Protein AF-A0A438DSH2-F1 (afdb_monomer_lite)

pLDDT: mean 82.67, std 18.41, range [27.45, 98.38]

Structure (mmCIF, N/CA/C/O backbone):
data_AF-A0A438DSH2-F1
#
_entry.id   AF-A0A438DSH2-F1
#
loop_
_atom_site.group_PDB
_atom_site.id
_atom_site.type_symbol
_atom_site.label_atom_id
_atom_site.label_alt_id
_atom_site.label_comp_id
_atom_site.label_asym_id
_atom_site.label_entity_id
_atom_site.label_seq_id
_atom_site.pdbx_PDB_ins_code
_atom_site.Cartn_x
_atom_site.Cartn_y
_atom_site.Cartn_z
_atom_site.occupancy
_atom_site.B_iso_or_equiv
_atom_site.auth_seq_id
_atom_site.auth_comp_id
_atom_site.auth_asym_id
_atom_site.auth_atom_id
_atom_site.pdbx_PDB_model_num
ATOM 1 N N . MET A 1 1 ? -7.043 -0.418 -13.252 1.00 72.44 1 MET A N 1
ATOM 2 C CA . MET A 1 1 ? -5.914 0.485 -12.912 1.00 72.44 1 MET A CA 1
ATOM 3 C C . MET A 1 1 ? -4.640 -0.051 -13.554 1.00 72.44 1 MET A C 1
ATOM 5 O O . MET A 1 1 ? -4.536 -1.263 -13.687 1.00 72.44 1 MET A O 1
ATOM 9 N N . VAL A 1 2 ? -3.713 0.815 -13.987 1.00 89.00 2 VAL A N 1
ATOM 10 C CA . VAL A 1 2 ? -2.532 0.410 -14.782 1.00 89.00 2 VAL A CA 1
ATOM 11 C C . VAL A 1 2 ? -1.309 0.119 -13.902 1.00 89.00 2 VAL A C 1
ATOM 13 O O . VAL A 1 2 ? -0.776 -0.982 -13.976 1.00 89.00 2 VAL A O 1
ATOM 16 N N . ALA A 1 3 ? -0.893 1.044 -13.038 1.00 92.25 3 ALA A N 1
ATOM 17 C CA . ALA A 1 3 ? 0.269 0.878 -12.162 1.00 92.25 3 ALA A CA 1
ATOM 18 C C . ALA A 1 3 ? 0.095 1.672 -10.858 1.00 92.25 3 ALA A C 1
ATOM 20 O O . ALA A 1 3 ? -0.743 2.575 -10.803 1.00 92.25 3 ALA A O 1
ATOM 21 N N . ASP A 1 4 ? 0.866 1.320 -9.827 1.00 93.06 4 ASP A N 1
ATOM 22 C CA . ASP A 1 4 ? 0.953 2.097 -8.585 1.00 93.06 4 ASP A CA 1
ATOM 23 C C . ASP A 1 4 ? 1.956 3.263 -8.705 1.00 93.06 4 ASP A C 1
ATOM 25 O O . ASP A 1 4 ? 2.567 3.476 -9.754 1.00 93.06 4 ASP A O 1
ATOM 29 N N . GLY A 1 5 ? 2.142 4.027 -7.622 1.00 89.62 5 GLY A N 1
ATOM 30 C CA . GLY A 1 5 ? 3.046 5.184 -7.603 1.00 89.62 5 GLY A CA 1
ATOM 31 C C . GLY A 1 5 ? 4.484 4.857 -8.023 1.00 89.62 5 GLY A C 1
ATOM 32 O O . GLY A 1 5 ? 5.108 5.662 -8.708 1.00 89.62 5 GLY A O 1
ATOM 33 N N . SER A 1 6 ? 4.989 3.662 -7.697 1.00 92.12 6 SER A N 1
ATOM 34 C CA . SER A 1 6 ? 6.325 3.228 -8.123 1.00 92.12 6 SER A CA 1
ATOM 35 C C . SER A 1 6 ? 6.388 3.040 -9.641 1.00 92.12 6 SER A C 1
ATOM 37 O O . SER A 1 6 ? 7.290 3.574 -10.285 1.00 92.12 6 SER A O 1
ATOM 39 N N . GLY A 1 7 ? 5.396 2.365 -10.232 1.00 92.62 7 GLY A N 1
ATOM 40 C CA . GLY A 1 7 ? 5.321 2.205 -11.686 1.00 92.62 7 GLY A CA 1
ATOM 41 C C . GLY A 1 7 ? 5.125 3.532 -12.430 1.00 92.62 7 GLY A C 1
ATOM 42 O O . GLY A 1 7 ? 5.763 3.756 -13.458 1.00 92.62 7 GLY A O 1
ATOM 43 N N . CYS A 1 8 ? 4.303 4.440 -11.894 1.00 92.12 8 CYS A N 1
ATOM 44 C CA . CYS A 1 8 ? 4.103 5.774 -12.467 1.00 92.12 8 CYS A CA 1
ATOM 45 C C . CYS A 1 8 ? 5.386 6.617 -12.446 1.00 92.12 8 CYS A C 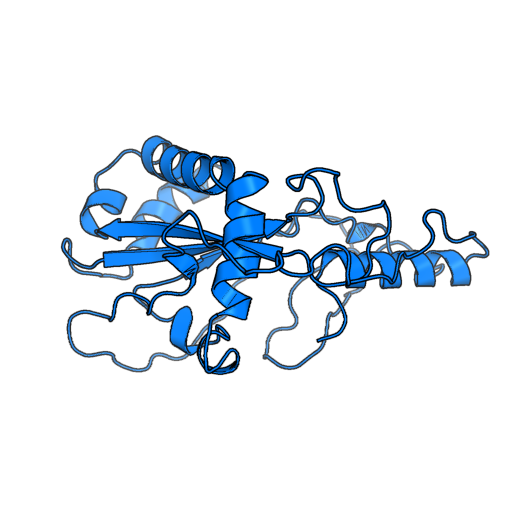1
ATOM 47 O O . CYS A 1 8 ? 5.728 7.235 -13.450 1.00 92.12 8 CYS A O 1
ATOM 49 N N . ILE A 1 9 ? 6.121 6.627 -11.332 1.00 91.25 9 ILE A N 1
ATOM 50 C CA . IL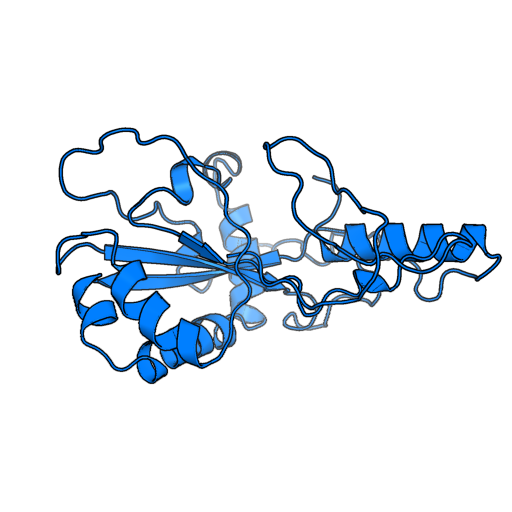E A 1 9 ? 7.374 7.390 -11.222 1.00 91.25 9 ILE A CA 1
ATOM 51 C C . ILE A 1 9 ? 8.464 6.776 -12.097 1.00 91.25 9 ILE A C 1
ATOM 53 O O . ILE A 1 9 ? 9.197 7.510 -12.754 1.00 91.25 9 ILE A O 1
ATOM 57 N N . HIS A 1 10 ? 8.533 5.444 -12.189 1.00 92.88 10 HIS A N 1
ATOM 58 C CA . HIS A 1 10 ? 9.447 4.783 -13.117 1.00 92.88 10 HIS A CA 1
ATOM 59 C C . HIS A 1 10 ? 9.200 5.226 -14.567 1.00 92.88 10 HIS A C 1
ATOM 61 O O . HIS A 1 10 ? 10.151 5.532 -15.289 1.00 92.88 10 HIS A O 1
ATOM 67 N N . PHE A 1 11 ? 7.931 5.328 -14.973 1.00 93.06 11 PHE A N 1
ATOM 68 C CA . PHE A 1 11 ? 7.554 5.851 -16.283 1.00 93.06 11 PHE A CA 1
ATOM 69 C C . PHE A 1 11 ? 7.991 7.312 -16.475 1.00 93.06 11 PHE A C 1
ATOM 71 O O . PHE A 1 11 ? 8.650 7.613 -17.467 1.00 93.06 11 PHE A O 1
ATOM 78 N N . ILE A 1 12 ? 7.680 8.202 -15.525 1.00 91.94 12 ILE A N 1
ATOM 79 C CA . ILE A 1 12 ? 8.028 9.632 -15.614 1.00 91.94 12 ILE A CA 1
ATOM 80 C C . ILE A 1 12 ? 9.547 9.824 -15.708 1.00 91.94 12 ILE A C 1
ATOM 82 O O . ILE A 1 12 ? 10.026 10.548 -16.581 1.00 91.94 12 ILE A O 1
ATOM 86 N N . ASN A 1 13 ? 10.315 9.138 -14.861 1.00 91.44 13 ASN A N 1
ATOM 87 C CA . ASN A 1 13 ? 11.771 9.245 -14.860 1.00 91.44 13 ASN A CA 1
ATOM 88 C C . ASN A 1 13 ? 12.366 8.705 -16.165 1.00 91.44 13 ASN A C 1
ATOM 90 O O . ASN A 1 13 ? 13.227 9.359 -16.753 1.00 91.44 13 ASN A O 1
ATOM 94 N N . SER A 1 14 ? 11.861 7.571 -16.663 1.00 92.75 14 SER A N 1
ATOM 95 C CA . SER A 1 14 ? 12.278 7.005 -17.953 1.00 92.75 14 SER A CA 1
ATOM 96 C C . SER A 1 14 ? 11.983 7.957 -19.108 1.00 92.75 14 SER A C 1
ATOM 98 O O . SER A 1 14 ? 12.850 8.194 -19.944 1.00 92.75 14 SER A O 1
ATOM 100 N N . TRP A 1 15 ? 10.791 8.557 -19.127 1.00 92.94 15 TRP A N 1
ATOM 101 C CA . TRP A 1 15 ? 10.416 9.552 -20.128 1.00 92.94 15 TRP A CA 1
ATOM 102 C C . TRP A 1 15 ? 11.371 10.750 -20.103 1.00 92.94 15 TRP A C 1
ATOM 104 O O . TRP A 1 15 ? 11.908 11.120 -21.144 1.00 92.94 15 TRP A O 1
ATOM 114 N N . SER A 1 16 ? 11.670 11.279 -18.916 1.00 91.62 16 SER A N 1
ATOM 115 C CA . SER A 1 16 ? 12.629 12.376 -18.742 1.00 91.62 16 SER A CA 1
ATOM 116 C C . SER A 1 16 ? 14.067 12.010 -19.158 1.00 91.62 16 SER A C 1
ATOM 118 O O . SER A 1 16 ? 14.836 12.844 -19.631 1.00 91.62 16 SER A O 1
ATOM 120 N N . GLY A 1 17 ? 14.455 10.738 -19.020 1.00 91.69 17 GLY A N 1
ATOM 121 C CA . GLY A 1 17 ? 15.725 10.229 -19.536 1.00 91.69 17 GLY A CA 1
ATOM 122 C C . GLY A 1 17 ? 15.761 10.250 -21.063 1.00 91.69 17 GLY A C 1
ATOM 123 O O . GLY A 1 17 ? 16.692 10.802 -21.649 1.00 91.69 17 GLY A O 1
ATOM 124 N N . ILE A 1 18 ? 14.708 9.732 -21.704 1.00 93.31 18 ILE A N 1
ATOM 125 C CA . ILE A 1 18 ? 14.594 9.661 -23.167 1.00 93.31 18 ILE A CA 1
ATOM 126 C C . ILE A 1 18 ? 14.665 11.054 -23.798 1.00 93.31 18 ILE A C 1
ATOM 128 O O . ILE A 1 18 ? 15.360 11.221 -24.800 1.00 93.31 18 ILE A O 1
ATOM 132 N N . THR A 1 19 ? 14.022 12.072 -23.212 1.00 93.44 19 THR A N 1
ATOM 133 C CA . THR A 1 19 ? 14.095 13.446 -23.751 1.00 93.44 19 THR A CA 1
ATOM 134 C C . THR A 1 19 ? 15.504 14.039 -23.713 1.00 93.44 19 THR A C 1
ATOM 136 O O . THR A 1 19 ? 15.780 14.997 -24.427 1.00 93.44 19 THR A O 1
ATOM 139 N N . ARG A 1 20 ? 16.412 13.457 -22.921 1.00 91.50 20 ARG A N 1
ATOM 140 C CA . ARG A 1 20 ? 17.830 13.832 -22.831 1.00 91.50 20 ARG A CA 1
ATOM 141 C C . ARG A 1 20 ? 18.763 12.862 -23.564 1.00 91.50 20 ARG A C 1
ATOM 143 O O . ARG A 1 20 ? 19.976 12.965 -23.420 1.00 91.50 20 ARG A O 1
ATOM 150 N N . GLY A 1 21 ? 18.218 11.903 -24.315 1.00 92.62 21 GLY A N 1
ATOM 151 C CA . GLY A 1 21 ? 19.002 10.865 -24.988 1.00 92.62 21 GLY A CA 1
ATOM 152 C C . GLY A 1 21 ? 19.610 9.822 -24.042 1.00 92.62 21 GLY A C 1
ATOM 153 O O . GLY A 1 21 ? 20.508 9.087 -24.444 1.00 92.62 21 GLY A O 1
ATOM 154 N N . ILE A 1 22 ? 19.140 9.743 -22.792 1.00 91.69 22 ILE A N 1
ATOM 155 C CA . ILE A 1 22 ? 19.574 8.737 -21.818 1.00 91.69 22 ILE A CA 1
ATOM 156 C C . ILE A 1 22 ? 18.730 7.470 -22.028 1.00 91.69 22 ILE A C 1
ATOM 158 O O . ILE A 1 22 ? 17.497 7.554 -22.014 1.00 91.69 22 ILE A O 1
ATOM 162 N N . PRO A 1 23 ? 19.351 6.290 -22.213 1.00 91.44 23 PRO A N 1
ATOM 163 C CA . PRO A 1 23 ? 18.611 5.044 -22.361 1.00 91.44 23 PRO A CA 1
ATOM 164 C C . PRO A 1 23 ? 17.879 4.670 -21.068 1.00 91.44 23 PRO A C 1
ATOM 166 O O . PRO A 1 23 ? 18.286 5.029 -19.962 1.00 91.44 23 PRO A O 1
ATOM 169 N N . ILE A 1 24 ? 16.800 3.900 -21.204 1.00 90.75 24 ILE A N 1
ATOM 170 C CA . ILE A 1 24 ? 16.035 3.395 -20.061 1.00 90.75 24 ILE A CA 1
ATOM 171 C C . ILE A 1 24 ? 16.922 2.435 -19.254 1.00 90.75 24 ILE A C 1
ATOM 173 O O . ILE A 1 24 ? 17.281 1.364 -19.741 1.00 90.75 24 ILE A O 1
ATOM 177 N N . ALA A 1 25 ? 17.258 2.812 -18.016 1.00 85.19 25 ALA A N 1
ATOM 178 C CA . ALA A 1 25 ? 18.179 2.051 -17.168 1.00 85.19 25 ALA A CA 1
ATOM 179 C C . ALA A 1 25 ? 17.616 0.689 -16.723 1.00 85.19 25 ALA A C 1
ATOM 181 O O . ALA A 1 25 ? 18.358 -0.285 -16.625 1.00 85.19 25 ALA A O 1
ATOM 182 N N . ILE A 1 26 ? 16.308 0.613 -16.451 1.00 91.75 26 ILE A N 1
ATOM 183 C CA . ILE A 1 26 ? 15.622 -0.612 -16.027 1.00 91.75 26 ILE A CA 1
ATOM 184 C C . ILE A 1 26 ? 14.437 -0.837 -16.960 1.00 91.75 26 ILE A C 1
ATOM 186 O O . ILE A 1 26 ? 13.500 -0.045 -16.994 1.00 91.75 26 ILE A O 1
ATOM 190 N N . SER A 1 27 ? 14.462 -1.926 -17.724 1.00 94.25 27 SER A N 1
ATOM 191 C CA . SER A 1 27 ? 13.338 -2.252 -18.604 1.00 94.25 27 SER A CA 1
ATOM 192 C C . SER A 1 27 ? 12.087 -2.596 -17.784 1.00 94.25 27 SER A C 1
ATOM 194 O O . SER A 1 27 ? 12.191 -3.332 -16.800 1.00 94.25 27 SER A O 1
ATOM 196 N N . PRO A 1 28 ? 10.899 -2.084 -18.154 1.00 94.56 28 PRO A N 1
ATOM 197 C CA . PRO A 1 28 ? 9.667 -2.424 -17.460 1.00 94.56 28 PRO A CA 1
ATOM 198 C C . PRO A 1 28 ? 9.309 -3.902 -17.665 1.00 94.56 28 PRO A C 1
ATOM 200 O O . PRO A 1 28 ? 9.361 -4.428 -18.775 1.00 94.56 28 PRO A O 1
ATOM 203 N N . PHE A 1 29 ? 8.905 -4.560 -16.584 1.00 96.38 29 PHE A N 1
ATOM 204 C CA . PHE A 1 29 ? 8.442 -5.942 -16.582 1.00 96.38 29 PHE A CA 1
ATOM 205 C C . PHE A 1 29 ? 6.912 -5.968 -16.488 1.00 96.38 29 PHE A C 1
ATOM 207 O O . PHE A 1 29 ? 6.344 -5.516 -15.494 1.00 96.38 29 PHE A O 1
ATOM 214 N N . PHE A 1 30 ? 6.236 -6.476 -17.521 1.00 95.50 30 PHE A N 1
ATOM 215 C CA . PHE A 1 30 ? 4.780 -6.329 -17.681 1.00 95.50 30 PHE A CA 1
ATOM 216 C C . PHE A 1 30 ? 3.945 -7.539 -17.250 1.00 95.50 30 PHE A C 1
ATOM 218 O O . PHE A 1 30 ? 2.716 -7.450 -17.240 1.00 95.50 30 PHE A O 1
ATOM 225 N N . ASP A 1 31 ? 4.571 -8.659 -16.892 1.00 96.56 31 ASP A N 1
ATOM 226 C CA . ASP A 1 31 ? 3.830 -9.856 -16.507 1.00 96.56 31 ASP A CA 1
ATOM 227 C C . ASP A 1 31 ? 3.281 -9.733 -15.075 1.00 96.56 31 ASP A C 1
ATOM 229 O O . ASP A 1 31 ? 4.000 -9.789 -14.079 1.00 96.56 31 ASP A O 1
ATOM 233 N N . ARG A 1 32 ? 1.964 -9.549 -14.969 1.00 96.06 32 ARG A N 1
ATOM 234 C CA . ARG A 1 32 ? 1.255 -9.449 -13.684 1.00 96.06 32 ARG A CA 1
ATOM 235 C C . ARG A 1 32 ? 0.816 -10.803 -13.140 1.00 96.06 32 ARG A C 1
ATOM 237 O O . ARG A 1 32 ? 0.380 -10.870 -11.993 1.00 96.06 32 ARG A O 1
ATOM 244 N N . THR A 1 33 ? 0.944 -11.874 -13.922 1.00 96.19 33 THR A N 1
ATOM 245 C CA . THR A 1 33 ? 0.573 -13.228 -13.487 1.00 96.19 33 THR A CA 1
ATOM 246 C C . THR A 1 33 ? 1.476 -13.735 -12.362 1.00 96.19 33 THR A C 1
ATOM 248 O O . THR A 1 33 ? 1.071 -14.609 -11.603 1.00 96.19 33 THR A O 1
ATOM 251 N N . ILE A 1 34 ? 2.639 -13.105 -12.155 1.00 95.62 34 ILE A N 1
ATOM 252 C CA . ILE A 1 34 ? 3.522 -13.353 -11.006 1.00 95.62 34 ILE A CA 1
ATOM 253 C C . ILE A 1 34 ? 2.847 -13.084 -9.646 1.00 95.62 34 ILE A C 1
ATOM 255 O O . ILE A 1 34 ? 3.301 -13.598 -8.625 1.00 95.62 34 ILE A O 1
ATOM 259 N N . LEU A 1 35 ? 1.781 -12.270 -9.628 1.00 96.12 35 LEU A N 1
ATOM 260 C CA . LEU A 1 35 ? 0.941 -11.987 -8.459 1.00 96.12 35 LEU A CA 1
ATOM 261 C C . LEU A 1 35 ? -0.402 -12.730 -8.497 1.00 96.12 35 LEU A C 1
ATOM 263 O O . LEU A 1 35 ? -1.322 -12.350 -7.779 1.00 96.12 35 LEU A O 1
ATOM 267 N N . ARG A 1 36 ? -0.555 -13.751 -9.344 1.00 97.00 36 ARG A N 1
ATOM 268 C CA . ARG A 1 36 ? -1.770 -14.568 -9.368 1.00 97.00 36 ARG A CA 1
ATOM 269 C C . ARG A 1 36 ? -1.927 -15.318 -8.040 1.00 97.00 36 ARG A C 1
ATOM 271 O O . ARG A 1 36 ? -0.934 -15.738 -7.441 1.00 97.00 36 ARG A O 1
ATOM 278 N N . ALA A 1 37 ? -3.175 -15.484 -7.606 1.00 97.75 37 ALA A N 1
ATOM 279 C CA . ALA A 1 37 ? -3.518 -16.349 -6.485 1.00 97.75 37 ALA A CA 1
ATOM 280 C C . ALA A 1 37 ? -3.038 -17.788 -6.722 1.00 97.75 37 ALA A C 1
ATOM 282 O O . ALA A 1 37 ? -2.840 -18.223 -7.863 1.00 97.75 37 ALA A O 1
ATOM 283 N N . ARG A 1 38 ? -2.855 -18.527 -5.628 1.00 97.19 38 ARG A N 1
ATOM 284 C CA . ARG A 1 38 ? -2.599 -19.970 -5.675 1.00 97.19 38 ARG A CA 1
ATOM 285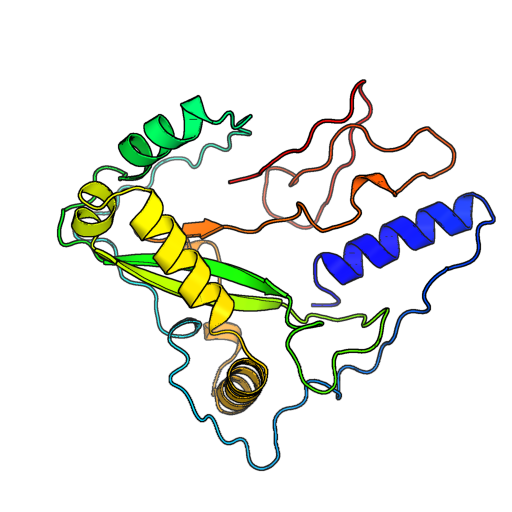 C C . ARG A 1 38 ? -3.837 -20.701 -6.203 1.00 97.19 38 ARG A C 1
ATOM 287 O O . ARG A 1 38 ? -4.943 -20.172 -6.164 1.00 97.19 38 ARG A O 1
ATOM 294 N N . ASP A 1 39 ? -3.637 -21.920 -6.695 1.00 96.50 39 ASP A N 1
ATOM 295 C CA . ASP A 1 39 ? -4.713 -22.784 -7.185 1.00 96.50 39 ASP A CA 1
ATOM 296 C C . ASP A 1 39 ? -4.658 -24.142 -6.452 1.00 96.50 39 ASP A C 1
ATOM 298 O O . ASP A 1 39 ? -3.712 -24.905 -6.676 1.00 96.50 39 ASP A O 1
ATOM 302 N N . PRO A 1 40 ? -5.595 -24.433 -5.525 1.00 96.94 40 PRO A N 1
ATOM 303 C CA . PRO A 1 40 ? -6.703 -23.569 -5.109 1.00 96.94 40 PRO A CA 1
ATOM 304 C C . PRO A 1 40 ? -6.237 -22.386 -4.230 1.00 96.94 40 PRO A C 1
ATOM 306 O O . PRO A 1 40 ? -5.223 -22.506 -3.529 1.00 96.94 40 PRO A O 1
ATOM 309 N N . PRO A 1 41 ? -6.985 -21.265 -4.196 1.00 97.69 41 PRO A N 1
ATOM 310 C CA . PRO A 1 41 ? -6.732 -20.184 -3.247 1.00 97.69 41 PRO A CA 1
ATOM 311 C C . PRO A 1 41 ? -6.888 -20.688 -1.808 1.00 97.69 41 PRO A C 1
ATOM 313 O O . PRO A 1 41 ? -7.901 -21.296 -1.462 1.00 97.69 41 PRO A O 1
ATOM 316 N N . ALA A 1 42 ? -5.892 -20.434 -0.959 1.00 96.81 42 ALA A N 1
ATOM 317 C CA . ALA A 1 42 ? -5.868 -20.899 0.425 1.00 96.81 42 ALA A CA 1
ATOM 318 C C . ALA A 1 42 ? -5.393 -19.784 1.377 1.00 96.81 42 ALA A C 1
ATOM 320 O O . ALA A 1 42 ? -4.229 -19.780 1.799 1.00 96.81 42 ALA A O 1
ATOM 321 N N . PRO A 1 43 ? -6.272 -18.828 1.739 1.00 97.44 43 PRO A N 1
ATOM 322 C CA . PRO A 1 43 ? -5.954 -17.800 2.725 1.00 97.44 43 PRO A CA 1
ATOM 323 C C . PRO A 1 43 ? -5.573 -18.443 4.060 1.00 97.44 43 PRO A C 1
ATOM 325 O O . PRO A 1 43 ? -6.303 -19.280 4.590 1.00 97.44 43 PRO A O 1
ATOM 328 N N . ARG A 1 44 ? -4.423 -18.052 4.611 1.00 97.19 44 ARG A N 1
ATOM 329 C CA . ARG A 1 44 ? -3.895 -18.568 5.886 1.00 97.19 44 ARG A CA 1
ATOM 330 C C . ARG A 1 44 ? -4.076 -17.600 7.048 1.00 97.19 44 ARG A C 1
ATOM 332 O O . ARG A 1 44 ? -3.915 -17.997 8.199 1.00 97.19 44 ARG A O 1
ATOM 339 N N . PHE A 1 45 ? -4.416 -16.347 6.757 1.00 97.38 45 PHE A N 1
ATOM 340 C CA . PHE A 1 45 ? -4.608 -15.305 7.756 1.00 97.38 45 PHE A CA 1
ATOM 341 C C . PHE A 1 45 ? -5.972 -14.640 7.622 1.00 97.38 45 PHE A C 1
ATOM 343 O O . PHE A 1 45 ? -6.581 -14.602 6.552 1.00 97.38 45 PHE A O 1
ATOM 350 N N . SER A 1 46 ? -6.422 -14.056 8.731 1.00 95.12 46 SER A N 1
ATOM 351 C CA . SER A 1 46 ? -7.497 -13.074 8.688 1.00 95.12 46 SER A CA 1
ATOM 352 C C . SER A 1 46 ? -6.957 -11.770 8.107 1.00 95.12 46 SER A C 1
ATOM 354 O O . SER A 1 46 ? -6.047 -11.155 8.673 1.00 95.12 46 SER A O 1
ATOM 356 N N . HIS A 1 47 ? -7.528 -11.346 6.984 1.00 96.12 47 HIS A N 1
ATOM 357 C CA . HIS A 1 47 ? -7.168 -10.098 6.323 1.00 96.12 47 HIS A CA 1
ATOM 358 C C . HIS A 1 47 ? -8.037 -8.951 6.829 1.00 96.12 47 HIS A C 1
ATOM 360 O O . HIS A 1 47 ? -8.962 -8.470 6.164 1.00 96.12 47 HIS A O 1
ATOM 366 N N . VAL A 1 48 ? -7.741 -8.527 8.060 1.00 94.50 48 VAL A N 1
ATOM 367 C CA . VAL A 1 48 ? -8.454 -7.453 8.763 1.00 94.50 48 VAL A CA 1
ATOM 368 C C . VAL A 1 48 ? -8.442 -6.139 7.986 1.00 94.50 48 VAL A C 1
ATOM 370 O O . VAL A 1 48 ? -9.340 -5.316 8.148 1.00 94.50 48 VAL A O 1
ATOM 373 N N . GLU A 1 49 ? -7.471 -5.934 7.102 1.00 94.31 49 GLU A N 1
ATOM 374 C CA . GLU A 1 49 ? -7.356 -4.787 6.215 1.00 94.31 49 GLU A CA 1
ATOM 375 C C . GLU A 1 49 ? -8.502 -4.682 5.196 1.00 94.31 49 GLU A C 1
ATOM 377 O O . GLU A 1 49 ? -8.796 -3.571 4.744 1.00 94.31 49 GLU A O 1
ATOM 382 N N . TYR A 1 50 ? -9.168 -5.790 4.860 1.00 93.81 50 TYR A N 1
ATOM 383 C CA . TYR A 1 50 ? -10.325 -5.816 3.955 1.00 93.81 50 TYR A CA 1
ATOM 384 C C . TYR A 1 50 ? -11.669 -5.839 4.690 1.00 93.81 50 TYR A C 1
ATOM 386 O O . TYR A 1 50 ? -12.714 -5.698 4.061 1.00 93.81 50 TYR A O 1
ATOM 394 N N . LEU A 1 51 ? -11.659 -5.951 6.022 1.00 92.12 51 LEU A N 1
ATOM 395 C CA . LEU A 1 51 ? -12.872 -5.835 6.827 1.00 92.12 51 LEU A CA 1
ATOM 396 C C . LEU A 1 51 ? -13.353 -4.375 6.909 1.00 92.12 51 LEU A C 1
ATOM 398 O O . LEU A 1 51 ? -12.515 -3.456 6.892 1.00 92.12 51 LEU A O 1
ATOM 402 N N . PRO A 1 52 ? -14.675 -4.150 7.065 1.00 91.25 52 PRO A N 1
ATOM 403 C CA . PRO A 1 52 ? -15.239 -2.818 7.233 1.00 91.25 52 PRO A CA 1
ATOM 404 C C . PRO A 1 52 ? -14.512 -2.004 8.318 1.00 91.25 52 PRO A C 1
ATOM 406 O O . PRO A 1 52 ? -14.146 -2.549 9.365 1.00 91.25 52 PRO A O 1
ATOM 409 N N . PRO A 1 53 ? -14.261 -0.704 8.085 1.00 91.50 53 PRO A N 1
ATOM 410 C CA . PRO A 1 53 ? -13.647 0.153 9.088 1.00 91.50 53 PRO A CA 1
ATOM 411 C C . PRO A 1 53 ? -14.579 0.362 10.293 1.00 91.50 53 PRO A C 1
ATOM 413 O O . PRO A 1 53 ? -15.800 0.374 10.120 1.00 91.50 53 PRO A O 1
ATOM 416 N N . PRO A 1 54 ? -14.026 0.623 11.490 1.00 92.44 54 PRO A N 1
ATOM 417 C CA . PRO A 1 54 ? -14.827 1.041 12.631 1.00 92.44 54 PRO A CA 1
ATOM 418 C C . PRO A 1 54 ? -15.653 2.305 12.321 1.00 92.44 54 PRO A C 1
ATOM 420 O O . PRO A 1 54 ? -15.101 3.268 11.764 1.00 92.44 54 PRO A O 1
ATOM 423 N N . PRO A 1 55 ? -16.957 2.326 12.660 1.00 91.94 55 PRO A N 1
ATOM 424 C CA . PRO A 1 55 ? -17.794 3.508 12.509 1.00 91.94 55 PRO A CA 1
ATOM 425 C C . PRO A 1 55 ? -17.490 4.543 13.601 1.00 91.94 55 PRO A C 1
ATOM 427 O O . PRO A 1 55 ? -16.962 4.224 14.667 1.00 91.94 55 PRO A O 1
ATOM 430 N N . LEU A 1 56 ? -17.850 5.799 13.338 1.00 90.31 56 LEU A N 1
ATOM 431 C CA . LEU A 1 56 ? -17.791 6.859 14.342 1.00 90.31 56 LEU A CA 1
ATOM 432 C C . LEU A 1 56 ? -18.898 6.651 15.384 1.00 90.31 56 LEU A C 1
ATOM 434 O O . LEU A 1 56 ? -20.060 6.471 15.024 1.00 90.31 56 LEU A O 1
ATOM 438 N N . HIS A 1 57 ? -18.541 6.706 16.662 1.00 89.06 57 HIS A N 1
ATOM 439 C CA . HIS A 1 57 ? -19.478 6.748 17.772 1.00 89.06 57 HIS A CA 1
ATOM 440 C C . HIS A 1 57 ? -20.119 8.141 17.830 1.00 89.06 57 HIS A C 1
ATOM 442 O O . HIS A 1 57 ? -19.430 9.162 17.862 1.00 89.06 57 HIS A O 1
ATOM 448 N N . GLY A 1 58 ? -21.450 8.182 17.858 1.00 82.50 58 GLY A N 1
ATOM 449 C CA . GLY A 1 58 ? -22.212 9.426 17.931 1.00 82.50 58 GLY A CA 1
ATOM 450 C C . GLY A 1 58 ? -22.445 10.121 16.579 1.00 82.50 58 GLY A C 1
ATOM 451 O O . GLY A 1 58 ? -22.118 9.591 15.514 1.00 82.50 58 GLY A O 1
ATOM 452 N N . PRO A 1 59 ? -23.085 11.302 16.598 1.00 74.50 59 PRO A N 1
ATOM 453 C CA . PRO A 1 59 ? -23.500 11.995 15.386 1.00 74.50 59 PRO A CA 1
ATOM 454 C C . PRO A 1 59 ? -22.302 12.521 14.583 1.00 74.50 59 PRO A C 1
ATOM 456 O O . PRO A 1 59 ? -21.438 13.231 15.096 1.00 74.50 59 PRO A O 1
ATOM 459 N N . SER A 1 60 ? -22.288 12.223 13.282 1.00 70.94 60 SER A N 1
ATOM 460 C CA . SER A 1 60 ? -21.322 12.781 12.334 1.00 70.94 60 SER A CA 1
ATOM 461 C C . SER A 1 60 ? -21.886 14.057 11.714 1.00 70.94 60 SER A C 1
ATOM 463 O O . SER A 1 60 ? -22.866 14.009 10.972 1.00 70.94 60 SER A O 1
ATOM 465 N N . THR A 1 61 ? -21.274 15.207 12.000 1.00 68.31 61 THR A N 1
ATOM 466 C CA . THR A 1 61 ? -21.566 16.449 11.272 1.00 68.31 61 THR A CA 1
ATOM 467 C C . THR A 1 61 ? -20.586 16.593 10.104 1.00 68.31 61 THR A C 1
ATOM 469 O O . THR A 1 61 ? -19.370 16.564 10.325 1.00 68.31 61 THR A O 1
ATOM 472 N N . PRO A 1 62 ? -21.062 16.732 8.852 1.00 67.25 62 PRO A N 1
ATOM 473 C CA . PRO A 1 62 ? -20.186 16.985 7.716 1.00 67.25 62 PRO A CA 1
ATOM 474 C C . PRO A 1 62 ? -19.466 18.320 7.915 1.00 67.25 62 PRO A C 1
ATOM 476 O O . PRO A 1 62 ? -20.095 19.376 7.948 1.00 67.25 62 PRO A O 1
ATOM 479 N N . LYS A 1 63 ? -18.140 18.280 8.057 1.00 68.88 63 LYS A N 1
ATOM 480 C CA . LYS A 1 63 ? -17.297 19.478 8.070 1.00 68.88 63 LYS A CA 1
ATOM 481 C C . LYS A 1 63 ? -16.593 19.613 6.719 1.00 68.88 63 LYS A C 1
ATOM 483 O O . LYS A 1 63 ? -16.188 18.588 6.161 1.00 68.88 63 LYS A O 1
ATOM 488 N N . PRO A 1 64 ? -16.415 20.840 6.198 1.00 75.12 64 PRO A N 1
ATOM 489 C CA . PRO A 1 64 ? -15.600 21.064 5.012 1.00 75.12 64 PRO A CA 1
ATOM 490 C C . PRO A 1 64 ? -14.211 20.452 5.207 1.00 75.12 64 PRO A C 1
ATOM 492 O O . PRO A 1 64 ? -13.579 20.638 6.249 1.00 75.12 64 PRO A O 1
ATOM 495 N N . THR A 1 65 ? -13.742 19.694 4.219 1.00 74.12 65 THR A N 1
ATOM 496 C CA . THR A 1 65 ? -12.376 19.170 4.231 1.00 74.12 65 THR A CA 1
ATOM 497 C C . THR A 1 65 ? -11.424 20.293 3.840 1.00 74.12 65 THR A C 1
ATOM 499 O O . THR A 1 65 ? -11.535 20.843 2.749 1.00 74.12 65 THR A O 1
ATOM 502 N N . SER A 1 66 ? -10.495 20.629 4.732 1.00 73.31 66 SER A N 1
ATOM 503 C CA . SER A 1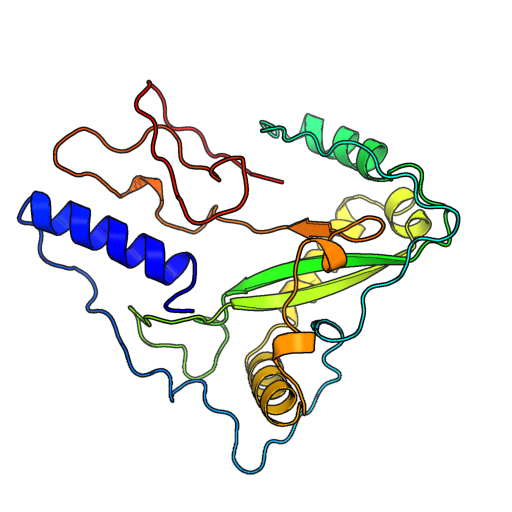 66 ? -9.372 21.516 4.425 1.00 73.31 66 SER A CA 1
ATOM 504 C C . SER A 1 66 ? -8.124 20.681 4.153 1.00 73.31 66 SER A C 1
ATOM 506 O O . SER A 1 66 ? -7.935 19.637 4.779 1.00 73.31 66 SER A O 1
ATOM 508 N N . THR A 1 67 ? -7.286 21.133 3.221 1.00 73.56 67 THR A N 1
ATOM 509 C CA . THR A 1 67 ? -6.006 20.490 2.888 1.00 73.56 67 THR A CA 1
ATOM 510 C C . THR A 1 67 ? -4.867 21.378 3.370 1.00 73.56 67 THR A C 1
ATOM 512 O O . THR A 1 67 ? -4.878 22.581 3.118 1.00 73.56 67 THR A O 1
ATOM 515 N N . LEU A 1 68 ? -3.887 20.792 4.058 1.00 74.69 68 LEU A N 1
ATOM 516 C CA . LEU A 1 68 ? -2.715 21.495 4.578 1.00 74.69 68 LEU A CA 1
ATOM 517 C C . LEU A 1 68 ? -1.447 20.710 4.244 1.00 74.69 68 LEU A C 1
ATOM 519 O O . LEU A 1 68 ? -1.408 19.494 4.412 1.00 74.69 68 LEU A O 1
ATOM 523 N N . ILE A 1 69 ? -0.402 21.419 3.819 1.00 75.88 69 ILE A N 1
ATOM 524 C CA . ILE A 1 69 ? 0.950 20.870 3.684 1.00 75.88 69 ILE A CA 1
ATOM 525 C C . ILE A 1 69 ? 1.728 21.296 4.927 1.00 75.88 69 ILE A C 1
ATOM 527 O O . ILE A 1 69 ? 1.849 22.488 5.209 1.00 75.88 69 ILE A O 1
ATOM 531 N N . LEU A 1 70 ? 2.221 20.321 5.692 1.00 71.75 70 LEU A N 1
ATOM 532 C CA . LEU A 1 70 ? 2.929 20.564 6.946 1.00 71.75 70 LEU A CA 1
ATOM 533 C C . LEU A 1 70 ? 4.413 20.230 6.797 1.00 71.75 70 LEU A C 1
ATOM 535 O O . LEU A 1 70 ? 4.781 19.116 6.432 1.00 71.75 70 LEU A O 1
ATOM 539 N N . HIS A 1 71 ? 5.273 21.181 7.160 1.00 74.56 71 HIS A N 1
ATOM 540 C CA . HIS A 1 71 ? 6.696 20.918 7.350 1.00 74.56 71 HIS A CA 1
ATOM 541 C C . HIS A 1 71 ? 6.912 20.369 8.762 1.00 74.56 71 HIS A C 1
ATOM 543 O O . HIS A 1 71 ? 6.780 21.084 9.758 1.00 74.56 71 HIS A O 1
ATOM 549 N N . LEU A 1 72 ? 7.197 19.072 8.855 1.00 74.38 72 LEU A N 1
ATOM 550 C CA . LEU A 1 72 ? 7.393 18.405 10.137 1.00 74.38 72 LEU A CA 1
ATOM 551 C C . LEU A 1 72 ? 8.822 18.612 10.637 1.00 74.38 72 LEU A C 1
ATOM 553 O O . LEU A 1 72 ? 9.779 18.251 9.956 1.00 74.38 72 LEU A O 1
ATOM 557 N N . THR A 1 73 ? 8.947 19.155 11.845 1.00 73.19 73 THR A N 1
ATOM 558 C CA . THR A 1 73 ? 10.178 19.133 12.641 1.00 73.19 73 THR A CA 1
ATOM 559 C C . THR A 1 73 ? 9.981 18.175 13.823 1.00 73.19 73 THR A C 1
ATOM 561 O O . THR A 1 73 ? 8.834 17.826 14.136 1.00 73.19 73 THR A O 1
ATOM 564 N N . PRO A 1 74 ? 11.050 17.717 14.495 1.00 65.50 74 PRO A N 1
ATOM 565 C CA . PRO A 1 74 ? 10.925 16.865 15.678 1.00 65.50 74 PRO A CA 1
ATOM 566 C C . PRO A 1 74 ? 10.007 17.453 16.765 1.00 65.50 74 PRO A C 1
ATOM 568 O O . PRO A 1 74 ? 9.240 16.720 17.386 1.00 65.50 74 PRO A O 1
ATOM 571 N N . GLU A 1 75 ? 10.001 18.776 16.938 1.00 65.94 75 GLU A N 1
ATOM 572 C CA . GLU A 1 75 ? 9.160 19.490 17.907 1.00 65.94 75 GLU A CA 1
ATOM 573 C C . GLU A 1 75 ? 7.666 19.411 17.542 1.00 65.94 75 GLU A C 1
ATOM 575 O O . GLU A 1 75 ? 6.803 19.335 18.422 1.00 65.94 75 GLU A O 1
ATOM 580 N N . HIS A 1 76 ? 7.341 19.353 16.244 1.00 71.19 76 HIS A N 1
ATOM 581 C CA . HIS A 1 76 ? 5.967 19.199 15.759 1.00 71.19 76 HIS A CA 1
ATOM 582 C C . HIS A 1 76 ? 5.381 17.807 16.043 1.00 71.19 76 HIS A C 1
ATOM 584 O O . HIS A 1 76 ? 4.160 17.681 16.122 1.00 71.19 76 HIS A O 1
ATOM 590 N N . LEU A 1 77 ? 6.202 16.768 16.240 1.00 67.00 77 LEU A N 1
ATOM 591 C CA . LEU A 1 77 ? 5.715 15.393 16.434 1.00 67.00 77 LEU A CA 1
ATOM 592 C C . LEU A 1 77 ? 4.933 15.224 17.745 1.00 67.00 77 LEU A C 1
ATOM 594 O O . LEU A 1 77 ? 3.866 14.606 17.755 1.00 67.00 77 LEU A O 1
ATOM 598 N N . ASN A 1 78 ? 5.402 15.838 18.834 1.00 60.94 78 ASN A N 1
ATOM 599 C CA . ASN A 1 78 ? 4.700 15.795 20.121 1.00 60.94 78 ASN A CA 1
ATOM 600 C C . ASN A 1 78 ? 3.395 16.607 20.082 1.00 60.94 78 ASN A C 1
ATOM 602 O O . ASN A 1 78 ? 2.362 16.159 20.582 1.00 60.94 78 ASN A O 1
ATOM 606 N N . ALA A 1 79 ? 3.410 17.770 19.422 1.00 65.81 79 ALA A N 1
ATOM 607 C CA . ALA A 1 79 ? 2.214 18.589 19.231 1.00 65.81 79 ALA A CA 1
ATOM 608 C C . ALA A 1 79 ? 1.170 17.903 18.327 1.00 65.81 79 ALA A C 1
ATOM 610 O O . ALA A 1 79 ? -0.035 18.031 18.557 1.00 65.81 79 ALA A O 1
ATOM 611 N N . LEU A 1 80 ? 1.621 17.144 17.322 1.00 66.44 80 LEU A N 1
ATOM 612 C CA . LEU A 1 80 ? 0.757 16.350 16.450 1.00 66.44 80 LEU A CA 1
ATOM 613 C C . LEU A 1 80 ? 0.022 15.263 17.221 1.00 66.44 80 LEU A C 1
ATOM 615 O O . LEU A 1 80 ? -1.175 15.092 17.003 1.00 66.44 80 LEU A O 1
ATOM 619 N N . LYS A 1 81 ? 0.691 14.577 18.155 1.00 65.00 81 LYS A N 1
ATOM 620 C CA . LYS A 1 81 ? 0.043 13.554 18.978 1.00 65.00 81 LYS A CA 1
ATOM 621 C C . LYS A 1 81 ? -1.151 14.127 19.745 1.00 65.00 81 LYS A C 1
ATOM 623 O O . LYS A 1 81 ? -2.260 13.617 19.601 1.00 65.00 81 LYS A O 1
ATOM 628 N N . ALA A 1 82 ? -0.959 15.236 20.459 1.00 61.00 82 ALA A N 1
ATOM 629 C CA . ALA A 1 82 ? -2.026 15.882 21.227 1.00 61.00 82 ALA A CA 1
ATOM 630 C C . ALA A 1 82 ? -3.197 16.370 20.347 1.00 61.00 82 ALA A C 1
ATOM 632 O O . ALA A 1 82 ? -4.353 16.312 20.758 1.00 61.00 82 ALA A O 1
ATOM 633 N N . LYS A 1 83 ? -2.921 16.819 19.113 1.00 63.88 83 LYS A N 1
ATOM 634 C CA . LYS A 1 83 ? -3.950 17.308 18.175 1.00 63.88 83 LYS A CA 1
ATOM 635 C C . LYS A 1 83 ? -4.595 16.212 17.316 1.00 63.88 83 LYS A C 1
ATOM 637 O O . LYS A 1 83 ? -5.664 16.437 16.750 1.00 63.88 83 LYS A O 1
ATOM 642 N N . SER A 1 84 ? -3.981 15.032 17.224 1.00 63.09 84 SER A N 1
ATOM 643 C CA . SER A 1 84 ? -4.466 13.907 16.409 1.00 63.09 84 SER A CA 1
ATOM 644 C C . SER A 1 84 ? -5.751 13.266 16.940 1.00 63.09 84 SER A C 1
ATOM 646 O O . SER A 1 84 ? -6.463 12.611 16.182 1.00 63.09 84 SER A O 1
ATOM 648 N N . ALA A 1 85 ? -6.098 13.526 18.205 1.00 62.00 85 ALA A N 1
ATOM 649 C CA . ALA A 1 85 ? -7.240 12.938 18.896 1.00 62.00 85 ALA A CA 1
ATOM 650 C C . ALA A 1 85 ? -8.614 13.266 18.280 1.00 62.00 85 ALA A C 1
ATOM 652 O O . ALA A 1 85 ? -9.594 12.644 18.674 1.00 62.00 85 ALA A O 1
ATOM 653 N N . ARG A 1 86 ? -8.728 14.232 17.348 1.00 72.38 86 ARG A N 1
ATOM 654 C CA . ARG A 1 86 ? -9.981 14.663 16.668 1.00 72.38 86 ARG A CA 1
ATOM 655 C C . ARG A 1 86 ? -11.193 14.912 17.599 1.00 72.38 86 ARG A C 1
ATOM 657 O O . ARG A 1 86 ? -12.308 15.055 17.106 1.00 72.38 86 ARG A O 1
ATOM 664 N N . GLY A 1 87 ? -10.990 14.990 18.918 1.00 78.50 87 GLY A N 1
ATOM 665 C CA . GLY A 1 87 ? -12.059 15.003 19.922 1.00 78.50 87 GLY A CA 1
ATOM 666 C C . GLY A 1 87 ? -12.839 13.684 20.043 1.00 78.50 87 GLY A C 1
ATOM 667 O O . GLY A 1 87 ? -14.004 13.716 20.423 1.00 78.50 87 GLY A O 1
ATOM 668 N N . LEU A 1 88 ? -12.246 12.544 19.675 1.00 86.25 88 LEU A N 1
ATOM 669 C CA . LEU A 1 88 ? -12.876 11.224 19.761 1.00 86.25 88 LEU A CA 1
ATOM 670 C C . LEU A 1 88 ? -12.966 10.743 21.215 1.00 86.25 88 LEU A C 1
ATOM 672 O O . LEU A 1 88 ? -12.055 10.994 22.007 1.00 86.25 88 LEU A O 1
ATOM 676 N N . SER A 1 89 ? -14.031 10.003 21.542 1.00 89.31 89 SER A N 1
ATOM 677 C CA . SER A 1 89 ? -14.188 9.373 22.857 1.00 89.31 89 SER A CA 1
ATOM 678 C C . SER A 1 89 ? -13.074 8.355 23.126 1.00 89.31 89 SER A C 1
ATOM 680 O O . SER A 1 89 ? -12.477 7.806 22.199 1.00 89.31 89 SER A O 1
ATOM 682 N N . HIS A 1 90 ? -12.771 8.104 24.401 1.00 90.25 90 HIS A N 1
ATOM 683 C CA . HIS A 1 90 ? -11.667 7.222 24.800 1.00 90.25 90 HIS A CA 1
ATOM 684 C C . HIS A 1 90 ? -11.839 5.786 24.271 1.00 90.25 90 HIS A C 1
ATOM 686 O O . HIS A 1 90 ? -10.869 5.138 23.889 1.00 90.25 90 HIS A O 1
ATOM 692 N N . ASP A 1 91 ? -13.081 5.313 24.200 1.00 93.12 91 ASP A N 1
ATOM 693 C CA . ASP A 1 91 ? -13.495 3.992 23.726 1.00 93.12 91 ASP A CA 1
ATOM 694 C C . ASP A 1 91 ? -13.683 3.904 22.201 1.00 93.12 91 ASP A C 1
ATOM 696 O O . ASP A 1 91 ? -14.017 2.838 21.696 1.00 93.12 91 ASP A O 1
ATOM 700 N N . GLN A 1 92 ? -13.485 4.996 21.451 1.00 93.38 92 GLN A N 1
ATOM 701 C CA . GLN A 1 92 ? -13.627 4.991 19.996 1.00 93.38 92 GLN A CA 1
ATOM 702 C C . GLN A 1 92 ? -12.506 4.162 19.346 1.00 93.38 92 GLN A C 1
ATOM 704 O O . GLN A 1 92 ? -11.353 4.610 19.357 1.00 93.38 92 GLN A O 1
ATOM 709 N N . PRO A 1 93 ? -12.802 3.034 18.676 1.00 94.19 93 PRO A N 1
ATOM 710 C CA . PRO A 1 93 ? -11.817 2.356 17.843 1.00 94.19 93 PRO A CA 1
ATOM 711 C C . PRO A 1 93 ? -11.444 3.225 16.636 1.00 94.19 93 PRO A C 1
ATOM 713 O O . PRO A 1 93 ? -12.316 3.748 15.936 1.00 94.19 93 PRO A O 1
ATOM 716 N N . THR A 1 94 ? -10.148 3.354 16.362 1.00 91.94 94 THR A N 1
ATOM 717 C CA . THR A 1 94 ? -9.604 4.001 15.163 1.00 91.94 94 THR A CA 1
ATOM 718 C C . THR A 1 94 ? -8.718 3.034 14.395 1.00 91.94 94 THR A C 1
ATOM 720 O O . THR A 1 94 ? -7.922 2.302 14.987 1.00 91.94 94 THR A O 1
ATOM 723 N N . LYS A 1 95 ? -8.864 3.019 13.067 1.00 94.06 95 LYS A N 1
ATOM 724 C CA . LYS A 1 95 ? -8.061 2.190 12.168 1.00 94.06 95 LYS A CA 1
ATOM 725 C C . LYS A 1 95 ? -7.157 3.054 11.295 1.00 94.06 95 LYS A C 1
ATOM 727 O O . LYS A 1 95 ? -7.625 3.955 10.591 1.00 94.06 95 LYS A O 1
ATOM 732 N N . LEU A 1 96 ? -5.863 2.746 11.324 1.00 92.38 96 LEU A N 1
ATOM 733 C CA . LEU A 1 96 ? -4.843 3.347 10.468 1.00 92.38 96 LEU A CA 1
ATOM 734 C C . LEU A 1 96 ? -4.519 2.400 9.308 1.00 92.38 96 LEU A C 1
ATOM 736 O O . LEU A 1 96 ? -4.207 1.228 9.520 1.00 92.38 96 LEU A O 1
ATOM 740 N N . TYR A 1 97 ? -4.569 2.933 8.089 1.00 92.12 97 TYR A N 1
ATOM 741 C CA . TYR A 1 97 ? -4.229 2.245 6.847 1.00 92.12 97 TYR A CA 1
ATOM 742 C C . TYR A 1 97 ? -2.873 2.719 6.316 1.00 92.12 97 TYR A C 1
ATOM 744 O O . TYR A 1 97 ? -2.669 3.915 6.119 1.00 92.12 97 TYR A O 1
ATOM 752 N N . ILE A 1 98 ? -1.961 1.783 6.042 1.00 93.00 98 ILE A N 1
ATOM 753 C CA . ILE A 1 98 ? -0.608 2.077 5.553 1.00 93.00 98 ILE A CA 1
ATOM 754 C C . ILE A 1 98 ? -0.351 1.280 4.267 1.00 93.00 98 ILE A C 1
ATOM 756 O O . ILE A 1 98 ? -0.151 0.058 4.329 1.00 93.00 98 ILE A O 1
ATOM 760 N N . PRO A 1 99 ? -0.336 1.937 3.091 1.00 93.50 99 PRO A N 1
ATOM 761 C CA . PRO A 1 99 ? 0.121 1.315 1.857 1.00 93.50 99 PRO A CA 1
ATOM 762 C C . PRO A 1 99 ? 1.548 0.788 2.032 1.00 93.50 99 PRO A C 1
ATOM 764 O O . PRO A 1 99 ? 2.446 1.511 2.458 1.00 93.50 99 PRO A O 1
ATOM 767 N N . THR A 1 100 ? 1.747 -0.489 1.731 1.00 94.81 100 THR A N 1
ATOM 768 C CA . THR A 1 100 ? 3.000 -1.212 1.952 1.00 94.81 100 THR A CA 1
ATOM 769 C C . THR A 1 100 ? 3.438 -1.853 0.644 1.00 94.81 100 THR A C 1
ATOM 771 O O . THR A 1 100 ? 2.703 -2.654 0.072 1.00 94.81 100 THR A O 1
ATOM 774 N N . ASP A 1 101 ? 4.628 -1.499 0.163 1.00 95.44 101 ASP A N 1
ATOM 775 C CA . ASP A 1 101 ? 5.176 -2.049 -1.080 1.00 95.44 101 ASP A CA 1
ATOM 776 C C . ASP A 1 101 ? 5.613 -3.507 -0.894 1.00 95.44 101 ASP A C 1
ATOM 778 O O . ASP A 1 101 ? 6.505 -3.806 -0.095 1.00 95.44 101 ASP A O 1
ATOM 782 N N . GLY A 1 102 ? 4.969 -4.411 -1.634 1.00 97.06 102 GLY A N 1
ATOM 783 C CA . GLY A 1 102 ? 5.215 -5.847 -1.602 1.00 97.06 102 GLY A CA 1
ATOM 784 C C . GLY A 1 102 ? 6.410 -6.303 -2.440 1.00 97.06 102 GLY A C 1
ATOM 785 O O . GLY A 1 102 ? 6.867 -7.429 -2.251 1.00 97.06 102 GLY A O 1
ATOM 786 N N . ARG A 1 103 ? 6.961 -5.457 -3.327 1.00 97.00 103 ARG A N 1
ATOM 787 C CA . ARG A 1 103 ? 8.004 -5.852 -4.303 1.00 97.00 103 ARG A CA 1
ATOM 788 C C . ARG A 1 103 ? 9.197 -6.574 -3.676 1.00 97.00 103 ARG A C 1
ATOM 790 O O . ARG A 1 103 ? 9.620 -7.613 -4.177 1.00 97.00 103 ARG A O 1
ATOM 797 N N . LEU A 1 104 ? 9.705 -6.041 -2.564 1.00 96.62 104 LEU A N 1
ATOM 798 C CA . LEU A 1 104 ? 10.859 -6.587 -1.836 1.00 96.62 104 LEU A CA 1
ATOM 799 C C . LEU A 1 104 ? 10.478 -7.590 -0.735 1.00 96.62 104 LEU A C 1
ATOM 801 O O . LEU A 1 104 ? 11.356 -8.199 -0.123 1.00 96.62 104 LEU A O 1
ATOM 805 N N . ARG A 1 105 ? 9.183 -7.751 -0.452 1.00 97.56 105 ARG A N 1
ATOM 806 C CA . ARG A 1 105 ? 8.662 -8.604 0.628 1.00 97.56 105 ARG A CA 1
ATOM 807 C C . ARG A 1 105 ? 8.232 -9.974 0.128 1.00 97.56 105 ARG A C 1
ATOM 809 O O . ARG A 1 105 ? 8.412 -10.947 0.847 1.00 97.56 105 ARG A O 1
ATOM 816 N N . LEU A 1 106 ? 7.732 -10.042 -1.101 1.00 97.62 106 LEU A N 1
ATOM 817 C CA . LEU A 1 106 ? 7.384 -11.293 -1.766 1.00 97.62 106 LEU A CA 1
ATOM 818 C C . LEU A 1 106 ? 8.623 -12.165 -2.012 1.00 97.62 106 LEU A C 1
ATOM 820 O O . LEU A 1 106 ? 9.749 -11.665 -2.133 1.00 97.62 106 LEU A O 1
ATOM 824 N N . ARG A 1 107 ? 8.421 -13.479 -2.064 1.00 97.19 107 ARG A N 1
ATOM 825 C CA . ARG A 1 107 ? 9.435 -14.499 -2.335 1.00 97.19 107 ARG A CA 1
ATOM 826 C C . ARG A 1 107 ? 8.941 -15.433 -3.451 1.00 97.19 107 ARG A C 1
ATOM 828 O O . ARG A 1 107 ? 7.885 -16.045 -3.300 1.00 97.19 107 ARG A O 1
ATOM 835 N N . PRO A 1 108 ? 9.666 -15.537 -4.585 1.00 96.62 108 PRO A N 1
ATOM 836 C CA . PRO A 1 108 ? 10.777 -14.662 -4.983 1.00 96.62 108 PRO A CA 1
ATOM 837 C C . PRO A 1 108 ? 10.343 -13.185 -5.050 1.00 96.62 108 PRO A C 1
ATOM 839 O O . PRO A 1 108 ? 9.160 -12.886 -5.219 1.00 96.62 108 PRO A O 1
ATOM 842 N N . THR A 1 109 ? 11.291 -12.259 -4.875 1.00 97.62 109 THR A N 1
ATOM 843 C CA . THR A 1 109 ? 11.011 -10.818 -5.006 1.00 97.62 109 THR A CA 1
ATOM 844 C C . THR A 1 109 ? 10.538 -10.501 -6.415 1.00 97.62 109 THR A C 1
ATOM 846 O O . THR A 1 109 ? 10.967 -11.151 -7.371 1.00 97.62 109 THR A O 1
ATOM 849 N N . LEU A 1 110 ? 9.697 -9.475 -6.563 1.00 97.31 110 LEU A N 1
ATOM 850 C CA . LEU A 1 110 ? 9.254 -9.076 -7.896 1.00 97.31 110 LEU A CA 1
ATOM 851 C C . LEU A 1 110 ? 10.443 -8.560 -8.724 1.00 97.31 110 LEU A C 1
ATOM 853 O O . LEU A 1 110 ? 11.332 -7.915 -8.156 1.00 97.31 110 LEU A O 1
ATOM 857 N N . PRO A 1 111 ? 10.471 -8.813 -10.046 1.00 96.75 111 PRO A N 1
ATOM 858 C CA . PRO A 1 111 ? 11.555 -8.349 -10.898 1.00 96.75 111 PRO A CA 1
ATOM 859 C C . PRO A 1 111 ? 11.744 -6.828 -10.814 1.00 96.75 111 PRO A C 1
ATOM 861 O O . PRO A 1 111 ? 10.752 -6.087 -10.740 1.00 96.75 111 PRO A O 1
ATOM 864 N N . PRO A 1 112 ? 12.994 -6.331 -10.874 1.00 94.88 112 PRO A N 1
ATOM 865 C CA . PRO A 1 112 ? 13.248 -4.918 -11.112 1.00 94.88 112 PRO A CA 1
ATOM 866 C C . PRO A 1 112 ? 12.451 -4.432 -12.326 1.00 94.88 112 PRO A C 1
ATOM 868 O O . PRO A 1 112 ? 12.361 -5.122 -13.337 1.00 94.88 112 PRO A O 1
ATOM 871 N N . GLY A 1 113 ? 11.828 -3.260 -12.207 1.00 94.62 113 GLY A N 1
ATOM 872 C CA . GLY A 1 113 ? 10.982 -2.716 -13.269 1.00 94.62 113 GLY A CA 1
ATOM 873 C C . GLY A 1 113 ? 9.559 -3.282 -13.328 1.00 94.62 113 GLY A C 1
ATOM 874 O O . GLY A 1 113 ? 8.835 -2.905 -14.246 1.00 94.62 113 GLY A O 1
ATOM 875 N N . TYR A 1 114 ? 9.121 -4.129 -12.378 1.00 97.25 114 TYR A N 1
ATOM 876 C CA . TYR A 1 114 ? 7.729 -4.606 -12.308 1.00 97.25 114 TYR A CA 1
ATOM 877 C C . TYR A 1 114 ? 6.713 -3.462 -12.467 1.00 97.25 114 TYR A C 1
ATOM 879 O O . TYR A 1 114 ? 6.601 -2.566 -11.618 1.00 97.25 114 TYR A O 1
ATOM 887 N N . PHE A 1 115 ? 5.953 -3.531 -13.559 1.00 96.25 115 PHE A N 1
ATOM 888 C CA . PHE A 1 115 ? 4.993 -2.527 -13.984 1.00 96.25 115 PHE A CA 1
ATOM 889 C C . PHE A 1 115 ? 3.559 -2.996 -13.718 1.00 96.25 115 PHE A C 1
ATOM 891 O O . PHE A 1 115 ? 2.865 -3.608 -14.540 1.00 96.25 115 PHE A O 1
ATOM 898 N N . GLY A 1 116 ? 3.093 -2.669 -12.522 1.00 95.62 116 GLY A N 1
ATOM 899 C CA . GLY A 1 116 ? 1.762 -3.001 -12.050 1.00 95.62 116 GLY A CA 1
ATOM 900 C C . GLY A 1 116 ? 1.517 -2.409 -10.672 1.00 95.62 116 GLY A C 1
ATOM 901 O O . GLY A 1 116 ? 2.234 -1.514 -10.227 1.00 95.62 116 GLY A O 1
ATOM 902 N N . ASN A 1 117 ? 0.487 -2.914 -10.002 1.00 95.56 117 ASN A N 1
ATOM 903 C CA . ASN A 1 117 ? 0.235 -2.600 -8.603 1.00 95.56 117 ASN A CA 1
ATOM 904 C C . ASN A 1 117 ? 0.820 -3.731 -7.754 1.00 95.56 117 ASN A C 1
ATOM 906 O O . ASN A 1 117 ? 0.498 -4.893 -7.991 1.00 95.56 117 ASN A O 1
ATOM 910 N N . ALA A 1 118 ? 1.677 -3.389 -6.797 1.00 96.25 118 ALA A N 1
ATOM 911 C CA . ALA A 1 118 ? 2.163 -4.302 -5.760 1.00 96.25 118 ALA A CA 1
ATOM 912 C C . ALA A 1 118 ? 2.068 -3.653 -4.368 1.00 96.25 118 ALA A C 1
ATOM 914 O O . ALA A 1 118 ? 2.826 -3.983 -3.456 1.00 96.25 118 ALA A O 1
ATOM 915 N N . LEU A 1 119 ? 1.139 -2.706 -4.209 1.00 94.88 119 LEU A N 1
ATOM 916 C CA . LEU A 1 119 ? 0.799 -2.116 -2.921 1.00 94.88 119 LEU A CA 1
ATOM 917 C C . LEU A 1 119 ? -0.200 -3.008 -2.186 1.00 94.88 119 LEU A C 1
ATOM 919 O O . LEU A 1 119 ? -1.333 -3.190 -2.625 1.00 94.88 119 LEU A O 1
ATOM 923 N N . PHE A 1 120 ? 0.223 -3.498 -1.030 1.00 96.06 120 PHE A N 1
ATOM 924 C CA . PHE A 1 120 ? -0.623 -4.138 -0.032 1.00 96.06 120 PHE A CA 1
ATOM 925 C C . PHE A 1 120 ? -0.941 -3.144 1.080 1.00 96.06 120 PHE A C 1
ATOM 927 O O . PHE A 1 120 ? -0.509 -1.990 1.047 1.00 96.06 120 PHE A O 1
ATOM 934 N N . THR A 1 121 ? -1.722 -3.554 2.076 1.00 94.50 121 THR A N 1
ATOM 935 C CA . THR A 1 121 ? -2.090 -2.661 3.177 1.00 94.50 121 THR A CA 1
ATOM 936 C C . THR A 1 121 ? -1.808 -3.285 4.525 1.00 94.50 121 THR A C 1
ATOM 938 O O . THR A 1 121 ? -2.489 -4.217 4.926 1.00 94.50 121 THR A O 1
ATOM 941 N N . SER A 1 122 ? -0.873 -2.684 5.252 1.00 94.81 122 SER A N 1
ATOM 942 C CA . SER A 1 122 ? -0.758 -2.879 6.693 1.00 94.81 122 SER A CA 1
ATOM 943 C C . SER A 1 122 ? -1.851 -2.067 7.379 1.00 94.81 122 SER A C 1
ATOM 945 O O . SER A 1 122 ? -2.017 -0.879 7.084 1.00 94.81 122 SER A O 1
ATOM 947 N N . THR A 1 123 ? -2.575 -2.673 8.317 1.00 94.31 123 THR A N 1
ATOM 948 C CA . THR A 1 123 ? -3.528 -1.939 9.154 1.00 94.31 123 THR A CA 1
ATOM 949 C C . THR A 1 123 ? -3.305 -2.222 10.624 1.00 94.31 123 THR A C 1
ATOM 951 O O . THR A 1 123 ? -2.881 -3.309 11.002 1.00 94.31 123 THR A O 1
ATOM 954 N N . LEU A 1 124 ? -3.603 -1.228 11.453 1.00 94.31 124 LEU A N 1
ATOM 955 C CA . LEU A 1 124 ? -3.674 -1.382 12.899 1.00 94.31 124 LEU A CA 1
ATOM 956 C C . LEU A 1 124 ? -4.947 -0.716 13.401 1.00 94.31 124 LEU A C 1
ATOM 958 O O . LEU A 1 124 ? -5.366 0.308 12.858 1.00 94.31 124 LEU A O 1
ATOM 962 N N . THR A 1 125 ? -5.554 -1.310 14.423 1.00 94.44 125 THR A N 1
ATOM 963 C CA . THR A 1 125 ? -6.714 -0.750 15.119 1.00 94.44 125 THR A CA 1
ATOM 964 C C . THR A 1 125 ? -6.371 -0.618 16.595 1.00 94.44 125 THR A C 1
ATOM 966 O O . THR A 1 125 ? -5.800 -1.540 17.174 1.00 94.44 125 THR A O 1
ATOM 969 N N . ALA A 1 126 ? -6.689 0.526 17.187 1.00 93.75 126 ALA A N 1
ATOM 970 C CA . ALA A 1 126 ? -6.529 0.788 18.613 1.00 93.75 126 ALA A CA 1
ATOM 971 C C . ALA A 1 126 ? -7.639 1.733 19.079 1.00 93.75 126 ALA A C 1
ATOM 973 O O . ALA A 1 126 ? -8.238 2.432 18.258 1.00 93.75 126 ALA A O 1
ATOM 974 N N . ASN A 1 127 ? -7.914 1.770 20.380 1.00 94.19 127 ASN A N 1
ATOM 975 C CA . ASN A 1 127 ? -8.832 2.764 20.917 1.00 94.19 127 ASN A CA 1
ATOM 976 C C . ASN A 1 127 ? -8.152 4.137 20.941 1.00 94.19 127 ASN A C 1
ATOM 978 O O . ASN A 1 127 ? -6.959 4.255 21.222 1.00 94.19 127 ASN A O 1
ATOM 982 N N . SER A 1 128 ? -8.922 5.184 20.651 1.00 91.31 128 SER A N 1
ATOM 983 C CA . SER A 1 128 ? -8.452 6.573 20.663 1.00 91.31 128 SER A CA 1
ATOM 984 C C . SER A 1 128 ? -7.828 6.948 22.009 1.00 91.31 128 SER A C 1
ATOM 986 O O . SER A 1 128 ? -6.810 7.635 22.048 1.00 91.31 128 SER A O 1
ATOM 988 N N . GLY A 1 129 ? -8.406 6.454 23.103 1.00 90.69 129 GLY A N 1
ATOM 989 C CA . GLY A 1 129 ? -7.886 6.630 24.449 1.00 90.69 129 GLY A CA 1
ATOM 990 C C . GLY A 1 129 ? -6.492 6.053 24.650 1.00 90.69 129 GLY A C 1
ATOM 991 O O . GLY A 1 129 ? -5.591 6.781 25.061 1.00 90.69 129 GLY A O 1
ATOM 992 N N . ASP A 1 130 ? -6.291 4.792 24.254 1.00 91.12 130 ASP A N 1
ATOM 993 C CA . ASP A 1 130 ? -4.997 4.109 24.369 1.00 91.12 130 ASP A CA 1
ATOM 994 C C . ASP A 1 130 ? -3.901 4.887 23.631 1.00 91.12 130 ASP A C 1
ATOM 996 O O . ASP A 1 130 ? -2.832 5.132 24.187 1.00 91.12 130 ASP A O 1
ATOM 1000 N N . LEU A 1 131 ? -4.190 5.347 22.406 1.00 88.56 131 LEU A N 1
ATOM 1001 C CA . LEU A 1 131 ? -3.259 6.136 21.590 1.00 88.56 131 LEU A CA 1
ATOM 1002 C C . LEU A 1 131 ? -2.922 7.496 22.218 1.00 88.56 131 LEU A C 1
ATOM 1004 O O . LEU A 1 131 ? -1.803 7.994 22.061 1.00 88.56 131 LEU A O 1
ATOM 1008 N N . GLN A 1 132 ? -3.882 8.113 22.910 1.00 85.38 132 GLN A N 1
ATOM 1009 C CA . GLN A 1 132 ? -3.672 9.372 23.623 1.00 85.38 132 GLN A CA 1
ATOM 1010 C C . GLN A 1 132 ? -2.829 9.169 24.887 1.00 85.38 132 GLN A C 1
ATOM 1012 O O . GLN A 1 132 ? -1.965 10.001 25.165 1.00 85.38 132 GLN A O 1
ATOM 1017 N N . SER A 1 133 ? -3.049 8.072 25.618 1.00 88.44 133 SER A N 1
ATOM 1018 C CA . SER A 1 133 ? -2.402 7.807 26.906 1.00 88.44 133 SER A CA 1
ATOM 1019 C C . SER A 1 133 ? -1.030 7.134 26.819 1.00 88.44 133 SER A C 1
ATOM 1021 O O . SER A 1 133 ? -0.196 7.375 27.686 1.00 88.44 133 SER A O 1
ATOM 1023 N N . GLU A 1 134 ? -0.780 6.280 25.816 1.00 88.75 134 GLU A N 1
ATOM 1024 C CA . GLU A 1 134 ? 0.489 5.537 25.695 1.00 88.75 134 GLU A CA 1
ATOM 1025 C C . GLU A 1 134 ? 1.670 6.464 25.354 1.00 88.75 134 GLU A C 1
ATOM 1027 O O . GLU A 1 134 ? 1.466 7.640 25.054 1.00 88.75 134 GLU A O 1
ATOM 1032 N N . ALA A 1 135 ? 2.923 5.998 25.358 1.00 87.88 135 ALA A N 1
ATOM 1033 C CA . ALA A 1 135 ? 4.034 6.824 24.880 1.00 87.88 135 ALA A CA 1
ATOM 1034 C C . ALA A 1 135 ? 4.027 6.909 23.342 1.00 87.88 135 ALA A C 1
ATOM 1036 O O . ALA A 1 135 ? 3.553 6.014 22.649 1.00 87.88 135 ALA A O 1
ATOM 1037 N N . PHE A 1 136 ? 4.553 7.989 22.748 1.00 84.19 136 PHE A N 1
ATOM 1038 C CA . PHE A 1 136 ? 4.638 8.083 21.275 1.00 84.19 136 PHE A CA 1
ATOM 1039 C C . PHE A 1 136 ? 5.464 6.935 20.666 1.00 84.19 136 PHE A C 1
ATOM 1041 O O . PHE A 1 136 ? 5.131 6.426 19.596 1.00 84.19 136 PHE A O 1
ATOM 1048 N N . SER A 1 137 ? 6.505 6.489 21.375 1.00 87.88 137 SER A N 1
ATOM 1049 C CA . SER A 1 137 ? 7.304 5.314 21.017 1.00 87.88 137 SER A CA 1
ATOM 1050 C C . SER A 1 137 ? 6.467 4.046 20.888 1.00 87.88 137 SER A C 1
ATOM 1052 O O . SER A 1 137 ? 6.724 3.256 19.983 1.00 87.88 137 SER A O 1
ATOM 1054 N N . ASP A 1 138 ? 5.451 3.873 21.733 1.00 90.69 138 ASP A N 1
ATOM 1055 C CA . ASP A 1 138 ? 4.599 2.682 21.733 1.00 90.69 138 ASP A CA 1
ATOM 1056 C C . ASP A 1 138 ? 3.721 2.670 20.481 1.00 90.69 138 ASP A C 1
ATOM 1058 O O . ASP A 1 138 ? 3.671 1.671 19.761 1.00 90.69 138 ASP A O 1
ATOM 1062 N N . THR A 1 139 ? 3.142 3.821 20.128 1.00 88.62 139 THR A N 1
ATOM 1063 C CA . THR A 1 139 ? 2.395 3.993 18.874 1.00 88.62 139 THR A CA 1
ATOM 1064 C C . THR A 1 139 ? 3.278 3.713 17.655 1.00 88.62 139 THR A C 1
ATOM 1066 O O . THR A 1 139 ? 2.882 2.993 16.734 1.00 88.62 139 THR A O 1
ATOM 1069 N N . VAL A 1 140 ? 4.508 4.238 17.647 1.00 89.56 140 VAL A N 1
ATOM 1070 C CA . VAL A 1 140 ? 5.486 3.966 16.584 1.00 89.56 140 VAL A CA 1
ATOM 1071 C C . VAL A 1 140 ? 5.831 2.478 16.526 1.00 89.56 140 VAL A C 1
ATOM 1073 O O . VAL A 1 140 ? 5.938 1.922 15.431 1.00 89.56 140 VAL A O 1
ATOM 1076 N N . GLN A 1 141 ? 5.971 1.810 17.670 1.00 94.19 141 GLN A N 1
ATOM 1077 C CA . GLN A 1 141 ? 6.263 0.383 17.720 1.00 94.19 141 GLN A CA 1
ATOM 1078 C C . GLN A 1 141 ? 5.095 -0.454 17.186 1.00 94.19 141 GLN A C 1
ATOM 1080 O O . GLN A 1 141 ? 5.332 -1.379 16.409 1.00 94.19 141 GLN A O 1
ATOM 1085 N N . ARG A 1 142 ? 3.839 -0.097 17.493 1.00 93.69 142 ARG A N 1
ATOM 1086 C CA . ARG A 1 142 ? 2.646 -0.724 16.889 1.00 93.69 142 ARG A CA 1
ATOM 1087 C C . ARG A 1 142 ? 2.672 -0.616 15.365 1.00 93.69 142 ARG A C 1
ATOM 1089 O O . ARG A 1 142 ? 2.479 -1.617 14.679 1.00 93.69 142 ARG A O 1
ATOM 1096 N N . ILE A 1 143 ? 2.961 0.578 14.839 1.00 92.19 143 ILE A N 1
ATOM 1097 C CA . ILE A 1 143 ? 3.079 0.821 13.393 1.00 92.19 143 ILE A CA 1
ATOM 1098 C C . ILE A 1 143 ? 4.187 -0.046 12.787 1.00 92.19 143 ILE A C 1
ATOM 1100 O O . ILE A 1 143 ? 3.970 -0.708 11.772 1.00 92.19 143 ILE A O 1
ATOM 1104 N N . ARG A 1 144 ? 5.370 -0.069 13.412 1.00 94.31 144 ARG A N 1
ATOM 1105 C CA . ARG A 1 144 ? 6.506 -0.878 12.952 1.00 94.31 144 ARG A CA 1
ATOM 1106 C C . ARG A 1 144 ? 6.170 -2.362 12.931 1.00 94.31 144 ARG A C 1
ATOM 1108 O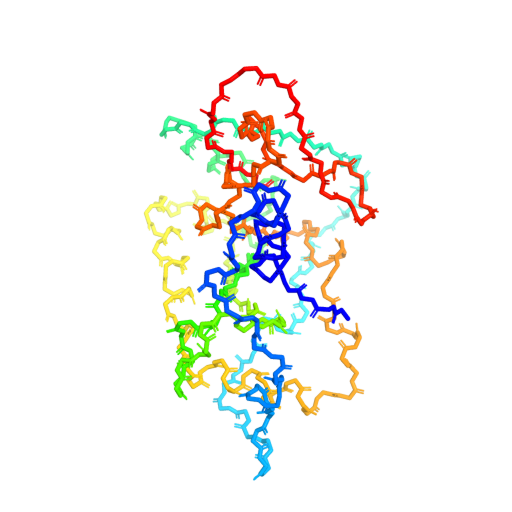 O . ARG A 1 144 ? 6.475 -3.010 11.938 1.00 94.31 144 ARG A O 1
ATOM 1115 N N . ASN A 1 145 ? 5.515 -2.875 13.968 1.00 96.12 145 ASN A N 1
ATOM 1116 C CA . ASN A 1 145 ? 5.115 -4.277 14.052 1.00 96.12 145 ASN A CA 1
ATOM 1117 C C . ASN A 1 145 ? 4.091 -4.637 12.966 1.00 96.12 145 ASN A C 1
ATOM 1119 O O . ASN A 1 145 ? 4.256 -5.651 12.295 1.00 96.12 145 ASN A O 1
ATOM 1123 N N . ALA A 1 146 ? 3.086 -3.784 12.733 1.00 95.19 146 ALA A N 1
ATOM 1124 C CA . ALA A 1 146 ? 2.098 -3.996 11.673 1.00 95.19 146 ALA A CA 1
ATOM 1125 C C . ALA A 1 146 ? 2.755 -4.033 10.281 1.00 95.19 146 ALA A C 1
ATOM 1127 O O . ALA A 1 146 ? 2.498 -4.932 9.484 1.00 95.19 146 ALA A O 1
ATOM 1128 N N . ILE A 1 147 ? 3.684 -3.108 10.014 1.00 94.81 147 ILE A N 1
ATOM 1129 C CA . ILE A 1 147 ? 4.457 -3.082 8.767 1.00 94.81 147 ILE A CA 1
ATOM 1130 C C . ILE A 1 147 ? 5.411 -4.283 8.673 1.00 94.81 147 ILE A C 1
ATOM 1132 O O . ILE A 1 147 ? 5.632 -4.799 7.577 1.00 94.81 147 ILE A O 1
ATOM 1136 N N . ALA A 1 148 ? 6.019 -4.718 9.777 1.00 95.25 148 ALA A N 1
ATOM 1137 C CA . ALA A 1 148 ? 6.918 -5.869 9.804 1.00 95.25 148 ALA A CA 1
ATOM 1138 C C . ALA A 1 148 ? 6.171 -7.170 9.482 1.00 95.25 148 ALA A C 1
ATOM 1140 O O . ALA A 1 148 ? 6.669 -7.940 8.672 1.00 95.25 148 ALA A O 1
ATOM 1141 N N . GLY A 1 149 ? 4.946 -7.342 9.993 1.00 95.25 149 GLY A N 1
ATOM 1142 C CA . GLY A 1 149 ? 4.116 -8.531 9.758 1.00 95.25 149 GLY A CA 1
ATOM 1143 C C . GLY A 1 149 ? 3.647 -8.742 8.311 1.00 95.25 149 GLY A C 1
ATOM 1144 O O . GLY A 1 149 ? 3.146 -9.813 7.983 1.00 95.25 149 GLY A O 1
ATOM 1145 N N . MET A 1 150 ? 3.831 -7.759 7.423 1.00 96.94 150 MET A N 1
ATOM 1146 C CA . MET A 1 150 ? 3.544 -7.882 5.986 1.00 96.94 150 MET A CA 1
ATOM 1147 C C . MET A 1 150 ? 4.651 -8.673 5.262 1.00 96.94 150 MET A C 1
ATOM 1149 O O . MET A 1 150 ? 5.353 -8.138 4.400 1.00 96.94 150 MET A O 1
ATOM 1153 N N . GLU A 1 151 ? 4.865 -9.922 5.657 1.00 96.88 151 GLU A N 1
ATOM 1154 C CA . GLU A 1 151 ? 5.847 -10.840 5.066 1.00 96.88 151 GLU A CA 1
ATOM 1155 C C . GLU A 1 151 ? 5.255 -11.614 3.877 1.00 96.88 151 GLU A C 1
ATOM 1157 O O . GLU A 1 151 ? 4.045 -11.576 3.657 1.00 96.88 151 GLU A O 1
ATOM 1162 N N . ASP A 1 152 ? 6.093 -12.322 3.107 1.00 98.00 152 ASP A N 1
ATOM 1163 C CA . ASP A 1 152 ? 5.689 -13.029 1.876 1.00 98.00 152 ASP A CA 1
ATOM 1164 C C . ASP A 1 152 ? 4.394 -13.839 2.028 1.00 98.00 152 ASP A C 1
ATOM 1166 O O . ASP A 1 152 ? 3.445 -13.633 1.272 1.00 98.00 152 ASP A O 1
ATOM 1170 N N . GLU A 1 153 ? 4.324 -14.710 3.036 1.00 98.00 153 GLU A N 1
ATOM 1171 C CA . GLU A 1 153 ? 3.165 -15.584 3.229 1.00 98.00 153 GLU A CA 1
ATOM 1172 C C . GLU A 1 153 ? 1.892 -14.788 3.553 1.00 98.00 153 GLU A C 1
ATOM 1174 O O . GLU A 1 153 ? 0.811 -15.142 3.081 1.00 98.00 153 GLU A O 1
ATOM 1179 N N . TYR A 1 154 ? 2.005 -13.677 4.291 1.00 98.31 154 TYR A N 1
ATOM 1180 C CA . TYR A 1 154 ? 0.870 -12.792 4.555 1.00 98.31 154 TYR A CA 1
ATOM 1181 C C . TYR A 1 154 ? 0.392 -12.111 3.268 1.00 98.31 154 TYR A C 1
ATOM 1183 O O . TYR A 1 154 ? -0.805 -12.072 2.990 1.00 98.31 154 TYR A O 1
ATOM 1191 N N . LEU A 1 155 ? 1.322 -11.627 2.438 1.00 98.31 155 LEU A N 1
ATOM 1192 C CA . LEU A 1 155 ? 0.993 -10.997 1.158 1.00 98.31 155 LEU A CA 1
ATOM 1193 C C . LEU A 1 155 ? 0.320 -11.984 0.196 1.00 98.31 155 LEU A C 1
ATOM 1195 O O . LEU A 1 155 ? -0.692 -11.647 -0.414 1.00 98.31 155 LEU A O 1
ATOM 1199 N N . ARG A 1 156 ? 0.837 -13.212 0.082 1.00 98.19 156 ARG A N 1
ATOM 1200 C CA . ARG A 1 156 ? 0.244 -14.261 -0.765 1.00 98.19 156 ARG A CA 1
ATOM 1201 C C . ARG A 1 156 ? -1.120 -14.707 -0.257 1.00 98.19 156 ARG A C 1
ATOM 1203 O O . ARG A 1 156 ? -2.046 -14.841 -1.050 1.00 98.19 156 ARG A O 1
ATOM 1210 N N . SER A 1 157 ? -1.270 -14.854 1.058 1.00 98.38 157 SER A N 1
ATOM 1211 C CA . SER A 1 157 ? -2.572 -15.096 1.680 1.00 98.38 157 SER A CA 1
ATOM 1212 C C . SER A 1 157 ? -3.574 -13.987 1.349 1.00 98.38 157 SER A C 1
ATOM 1214 O O . SER A 1 157 ? -4.739 -14.286 1.104 1.00 98.38 157 SER A O 1
ATOM 1216 N N . ALA A 1 158 ? -3.133 -12.724 1.277 1.00 97.94 158 ALA A N 1
ATOM 1217 C CA . ALA A 1 158 ? -4.007 -11.603 0.933 1.00 97.94 158 ALA A CA 1
ATOM 1218 C C . ALA A 1 158 ? -4.493 -11.682 -0.518 1.00 97.94 158 ALA A C 1
ATOM 1220 O O . ALA A 1 158 ? -5.653 -11.382 -0.790 1.00 97.94 158 ALA A O 1
ATOM 1221 N N . VAL A 1 159 ? -3.623 -12.097 -1.445 1.00 97.75 159 VAL A N 1
ATOM 1222 C CA . VAL A 1 159 ? -4.000 -12.334 -2.847 1.00 97.75 159 VAL A CA 1
ATOM 1223 C C . VAL A 1 159 ? -5.042 -13.448 -2.937 1.00 97.75 159 VAL A C 1
ATOM 1225 O O . VAL A 1 159 ? -6.084 -13.250 -3.556 1.00 97.75 159 VAL A O 1
ATOM 1228 N N . ASP A 1 160 ? -4.809 -14.578 -2.269 1.00 98.38 160 ASP A N 1
ATOM 1229 C CA . ASP A 1 160 ? -5.775 -15.679 -2.231 1.00 98.38 160 ASP A CA 1
ATOM 1230 C C . ASP A 1 160 ? -7.104 -15.255 -1.604 1.00 98.38 160 ASP A C 1
ATOM 1232 O O . ASP A 1 160 ? -8.171 -15.631 -2.083 1.00 98.38 160 ASP A O 1
ATOM 1236 N N . TYR A 1 161 ? -7.052 -14.452 -0.536 1.00 97.75 161 TYR A N 1
ATOM 1237 C CA . TYR A 1 161 ? -8.251 -13.944 0.117 1.00 97.75 161 TYR A CA 1
ATOM 1238 C C . TYR A 1 161 ? -9.081 -13.118 -0.854 1.00 97.75 161 TYR A C 1
ATOM 1240 O O . TYR A 1 161 ? -10.293 -13.308 -0.894 1.00 97.75 161 TYR A O 1
ATOM 1248 N N . LEU A 1 162 ? -8.441 -12.236 -1.629 1.00 96.31 162 LEU A N 1
ATOM 1249 C CA . LEU A 1 162 ? -9.105 -11.405 -2.631 1.00 96.31 162 LEU A CA 1
ATOM 1250 C C . LEU A 1 162 ? -9.715 -12.242 -3.762 1.00 96.31 162 LEU A C 1
ATOM 1252 O O . LEU A 1 162 ? -10.835 -11.949 -4.167 1.00 96.31 162 LEU A O 1
ATOM 1256 N N . GLU A 1 163 ? -9.035 -13.294 -4.221 1.00 97.12 163 GLU A N 1
ATOM 1257 C CA . GLU A 1 163 ? -9.557 -14.212 -5.249 1.00 97.12 163 GLU A CA 1
ATOM 1258 C C . GLU A 1 163 ? -10.883 -14.864 -4.822 1.00 97.12 163 GLU A C 1
ATOM 1260 O O . GLU A 1 163 ? -11.768 -15.092 -5.640 1.00 97.12 163 GLU A O 1
ATOM 1265 N N . MET A 1 164 ? -11.056 -15.112 -3.520 1.00 96.62 164 MET A N 1
ATOM 1266 C CA . MET A 1 164 ? -12.275 -15.710 -2.965 1.00 96.62 164 MET A CA 1
ATOM 1267 C C . MET A 1 164 ? -13.432 -14.718 -2.761 1.00 96.62 164 MET A C 1
ATOM 1269 O O . MET A 1 164 ? -14.516 -15.125 -2.336 1.00 96.62 164 MET A O 1
ATOM 1273 N N . GLN A 1 165 ? -13.238 -13.420 -3.006 1.00 95.62 165 GLN A N 1
ATOM 1274 C CA . GLN A 1 165 ? -14.261 -12.419 -2.702 1.00 95.62 165 GLN A CA 1
ATOM 1275 C C . GLN A 1 165 ? -15.308 -12.338 -3.814 1.00 95.62 165 GLN A C 1
ATOM 1277 O O . GLN A 1 165 ? -14.957 -12.158 -4.979 1.00 95.62 165 GLN A O 1
ATOM 1282 N N . PRO A 1 166 ? -16.611 -12.349 -3.476 1.00 93.75 166 PRO A N 1
ATOM 1283 C CA . PRO A 1 166 ? -17.673 -12.298 -4.479 1.00 93.75 166 PRO A CA 1
ATOM 1284 C C . PRO A 1 166 ? -17.743 -10.941 -5.192 1.00 93.75 166 PRO A C 1
ATOM 1286 O O . PRO A 1 166 ? -18.285 -10.837 -6.289 1.00 93.75 166 PRO A O 1
ATOM 1289 N N . ASN A 1 167 ? -17.230 -9.880 -4.559 1.00 91.62 167 ASN A N 1
ATOM 1290 C CA . ASN A 1 167 ? -17.264 -8.531 -5.100 1.00 91.62 167 ASN A CA 1
ATOM 1291 C C . ASN A 1 167 ? -16.021 -7.725 -4.692 1.00 91.62 167 ASN A C 1
ATOM 1293 O O . ASN A 1 167 ? -15.981 -7.100 -3.633 1.00 91.62 167 ASN A O 1
ATOM 1297 N N . LEU A 1 168 ? -15.038 -7.661 -5.590 1.00 88.69 168 LEU A N 1
ATOM 1298 C CA . LEU A 1 168 ? -13.823 -6.866 -5.392 1.00 88.69 168 LEU A CA 1
ATOM 1299 C C . LEU A 1 168 ? -14.083 -5.354 -5.331 1.00 88.69 168 LEU A C 1
ATOM 1301 O O . LEU A 1 168 ? -13.340 -4.631 -4.671 1.00 88.69 168 LEU A O 1
ATOM 1305 N N . THR A 1 169 ? -15.138 -4.854 -5.984 1.00 86.94 169 THR A N 1
ATOM 1306 C CA . THR A 1 169 ? -15.454 -3.414 -5.967 1.00 86.94 169 THR A CA 1
ATOM 1307 C C . THR A 1 169 ? -15.921 -2.933 -4.598 1.00 86.94 169 THR A C 1
ATOM 1309 O O . THR A 1 169 ? -15.635 -1.798 -4.230 1.00 86.94 169 THR A O 1
ATOM 1312 N N . ALA A 1 170 ? -16.546 -3.808 -3.805 1.00 84.94 170 ALA A N 1
ATOM 1313 C CA . ALA A 1 170 ? -16.943 -3.501 -2.431 1.00 84.94 170 ALA A CA 1
ATOM 1314 C C . ALA A 1 170 ? -15.736 -3.322 -1.490 1.00 84.94 170 ALA A C 1
ATOM 1316 O O . ALA A 1 170 ? -15.850 -2.671 -0.455 1.00 84.94 170 ALA A O 1
ATOM 1317 N N . LEU A 1 171 ? -14.576 -3.868 -1.866 1.00 86.69 171 LEU A N 1
ATOM 1318 C CA . LEU A 1 171 ? -13.323 -3.760 -1.116 1.00 86.69 171 LEU A CA 1
ATOM 1319 C C . LEU A 1 171 ? -12.467 -2.566 -1.555 1.00 86.69 171 LEU A C 1
ATOM 1321 O O . LEU A 1 171 ? -11.439 -2.275 -0.936 1.00 86.69 171 LEU A O 1
ATOM 1325 N N . VAL A 1 172 ? -12.878 -1.856 -2.614 1.00 83.75 172 VAL A N 1
ATOM 1326 C CA . VAL A 1 172 ? -12.194 -0.644 -3.063 1.00 83.75 172 VAL A CA 1
ATOM 1327 C C . VAL A 1 172 ? -12.349 0.426 -1.994 1.00 83.75 172 VAL A C 1
ATOM 1329 O O . VAL A 1 172 ? -13.435 0.946 -1.733 1.00 83.75 172 VAL A O 1
ATOM 1332 N N . ARG A 1 173 ? -11.221 0.792 -1.387 1.00 81.19 173 ARG A N 1
ATOM 1333 C CA . ARG A 1 173 ? -11.187 1.864 -0.399 1.00 81.19 173 ARG A CA 1
ATOM 1334 C C . ARG A 1 173 ? -11.332 3.215 -1.075 1.00 81.19 173 ARG A C 1
ATOM 1336 O O . ARG A 1 173 ? -10.737 3.473 -2.119 1.00 81.19 173 ARG A O 1
ATOM 1343 N N . GLY A 1 174 ? -12.091 4.095 -0.440 1.00 76.69 174 GLY A N 1
ATOM 1344 C CA . GLY A 1 174 ? -12.321 5.446 -0.932 1.00 76.69 174 GLY A CA 1
ATOM 1345 C C . GLY A 1 174 ? -12.502 6.440 0.201 1.00 76.69 174 GLY A C 1
ATOM 1346 O O . GLY A 1 174 ? -12.210 6.154 1.361 1.00 76.69 174 GLY A O 1
ATOM 1347 N N . ALA A 1 175 ? -13.045 7.612 -0.130 1.00 73.69 175 ALA A N 1
ATOM 1348 C CA . ALA A 1 175 ? -13.280 8.675 0.846 1.00 73.69 175 ALA A CA 1
ATOM 1349 C C . ALA A 1 175 ? -14.095 8.200 2.063 1.00 73.69 175 ALA A C 1
ATOM 1351 O O . ALA A 1 175 ? -13.886 8.685 3.166 1.00 73.69 175 ALA A O 1
ATOM 1352 N N . HIS A 1 176 ? -15.000 7.234 1.884 1.00 77.38 176 HIS A N 1
ATOM 1353 C CA . HIS A 1 176 ? -15.795 6.662 2.970 1.00 77.38 176 HIS A CA 1
ATOM 1354 C C . HIS A 1 176 ? -14.950 5.863 3.981 1.00 77.38 176 HIS A C 1
ATOM 1356 O O . HIS A 1 176 ? -15.280 5.846 5.162 1.00 77.38 176 HIS A O 1
ATOM 1362 N N . THR A 1 177 ? -13.848 5.243 3.549 1.00 81.50 177 THR A N 1
ATOM 1363 C CA . THR A 1 177 ? -13.002 4.381 4.388 1.00 81.50 177 THR A CA 1
ATOM 1364 C C . THR A 1 177 ? -12.094 5.176 5.324 1.00 81.50 177 THR A C 1
ATOM 1366 O O . THR A 1 177 ? -11.794 4.725 6.426 1.00 81.50 177 THR A O 1
ATOM 1369 N N . PHE A 1 178 ? -11.652 6.359 4.888 1.00 81.56 178 PHE A N 1
ATOM 1370 C CA . PHE A 1 178 ? -10.657 7.179 5.594 1.00 81.56 178 PHE A CA 1
ATOM 1371 C C . PHE A 1 178 ? -11.263 8.354 6.370 1.00 81.56 178 PHE A C 1
ATOM 1373 O O . PHE A 1 178 ? -10.536 9.172 6.931 1.00 81.56 178 PHE A O 1
ATOM 1380 N N . ARG A 1 179 ? -12.596 8.457 6.406 1.00 84.12 179 ARG A N 1
ATOM 1381 C CA . ARG A 1 179 ? -13.296 9.395 7.289 1.00 84.12 179 ARG A CA 1
ATOM 1382 C C . ARG A 1 179 ? -13.062 9.025 8.748 1.00 84.12 179 ARG A C 1
ATOM 1384 O O . ARG A 1 179 ? -12.795 7.870 9.076 1.00 84.12 179 ARG A O 1
ATOM 1391 N N . SER A 1 180 ? -13.225 10.020 9.621 1.00 84.25 180 SER A N 1
ATOM 1392 C CA . SER A 1 180 ? -13.233 9.816 11.071 1.00 84.25 180 SER A CA 1
ATOM 1393 C C . SER A 1 180 ? -14.138 8.637 11.453 1.00 84.25 180 SER A C 1
ATOM 1395 O O . SER A 1 180 ? -15.254 8.571 10.935 1.00 84.25 180 SER A O 1
ATOM 1397 N N . PRO A 1 181 ? -13.675 7.712 12.310 1.00 90.44 181 PRO A N 1
ATOM 1398 C CA . PRO A 1 181 ? -12.484 7.786 13.170 1.00 90.44 181 PRO A CA 1
ATOM 1399 C C . PRO A 1 181 ? -11.170 7.350 12.500 1.00 90.44 181 PRO A C 1
ATOM 1401 O O . PRO A 1 181 ? -10.128 7.371 13.142 1.00 90.44 181 PRO A O 1
ATOM 1404 N N . ASN A 1 182 ? -11.192 6.959 11.229 1.00 90.56 182 ASN A N 1
ATOM 1405 C CA . ASN A 1 182 ? -10.089 6.278 10.552 1.00 90.56 182 ASN A CA 1
ATOM 1406 C C . ASN A 1 182 ? -9.148 7.250 9.829 1.00 90.56 182 ASN A C 1
ATOM 1408 O O . ASN A 1 182 ? -9.459 8.436 9.656 1.00 90.56 182 ASN A O 1
ATOM 1412 N N . LEU A 1 183 ? -7.984 6.750 9.412 1.00 87.94 183 LEU A N 1
ATOM 1413 C CA . LEU A 1 183 ? -7.007 7.517 8.642 1.00 87.94 183 LEU A CA 1
ATOM 1414 C C . LEU A 1 183 ? -6.156 6.632 7.729 1.00 87.94 183 LEU A C 1
ATOM 1416 O O . LEU A 1 183 ? -5.972 5.444 7.979 1.00 87.94 183 LEU A O 1
ATOM 1420 N N . VAL A 1 184 ? -5.597 7.236 6.686 1.00 87.75 184 VAL A N 1
ATOM 1421 C CA . VAL A 1 184 ? -4.594 6.620 5.814 1.00 87.75 184 VAL A CA 1
ATOM 1422 C C . VAL A 1 184 ? -3.316 7.440 5.879 1.00 87.75 184 VAL A C 1
ATOM 1424 O O . VAL A 1 184 ? -3.384 8.662 5.898 1.00 87.75 184 VAL A O 1
ATOM 1427 N N . VAL A 1 185 ? -2.165 6.772 5.916 1.00 85.81 185 VAL A N 1
ATOM 1428 C CA . VAL A 1 185 ? -0.850 7.416 5.820 1.00 85.81 185 VAL A CA 1
ATOM 1429 C C . VAL A 1 185 ? -0.069 6.726 4.713 1.00 85.81 185 VAL A C 1
ATOM 1431 O O . VAL A 1 185 ? 0.349 5.577 4.857 1.00 85.81 185 VAL A O 1
ATOM 1434 N N . GLY A 1 186 ? 0.108 7.421 3.591 1.00 85.44 186 GLY A N 1
ATOM 1435 C CA . GLY A 1 186 ? 0.962 6.989 2.486 1.00 85.44 186 GLY A CA 1
ATOM 1436 C C . GLY A 1 186 ? 2.304 7.714 2.530 1.00 85.44 186 GLY A C 1
ATOM 1437 O O . GLY A 1 186 ? 2.339 8.922 2.722 1.00 85.44 186 GLY A O 1
ATOM 1438 N N . SER A 1 187 ? 3.410 6.996 2.327 1.00 83.62 187 SER A N 1
ATOM 1439 C CA . SER A 1 187 ? 4.744 7.605 2.258 1.00 83.62 187 SER A CA 1
ATOM 1440 C C . SER A 1 187 ? 5.321 7.514 0.852 1.00 83.62 187 SER A C 1
ATOM 1442 O O . SER A 1 187 ? 5.382 6.431 0.272 1.00 83.62 187 SER A O 1
ATOM 1444 N N . TRP A 1 188 ? 5.769 8.650 0.318 1.00 83.00 188 TRP A N 1
ATOM 1445 C CA . TRP A 1 188 ? 6.483 8.743 -0.962 1.00 83.00 188 TRP A CA 1
ATOM 1446 C C . TRP A 1 188 ? 7.988 8.982 -0.772 1.00 83.00 188 TRP A C 1
ATOM 1448 O O . TRP A 1 188 ? 8.713 9.140 -1.746 1.00 83.00 188 TRP A O 1
ATOM 1458 N N . THR A 1 189 ? 8.491 8.964 0.468 1.00 82.00 189 THR A N 1
ATOM 1459 C CA . THR A 1 189 ? 9.882 9.341 0.792 1.00 82.00 189 THR A CA 1
ATOM 1460 C C . THR A 1 189 ? 10.947 8.425 0.191 1.00 82.00 189 THR A C 1
ATOM 1462 O O . THR A 1 189 ? 12.114 8.793 0.148 1.00 82.00 189 THR A O 1
ATOM 1465 N N . ARG A 1 190 ? 10.561 7.222 -0.250 1.00 83.31 190 ARG A N 1
ATOM 1466 C CA . ARG A 1 190 ? 11.449 6.247 -0.904 1.00 83.31 190 ARG A CA 1
ATOM 1467 C C . ARG A 1 190 ? 11.303 6.218 -2.423 1.00 83.31 190 ARG A C 1
ATOM 1469 O O . ARG A 1 190 ? 11.956 5.408 -3.071 1.00 83.31 190 ARG A O 1
ATOM 1476 N N . LEU A 1 191 ? 10.414 7.034 -2.982 1.00 85.56 191 LEU A N 1
ATOM 1477 C CA . LEU A 1 191 ? 10.219 7.100 -4.420 1.00 85.56 191 LEU A CA 1
ATOM 1478 C C . LEU A 1 191 ? 11.176 8.149 -5.009 1.00 85.56 191 LEU A C 1
ATOM 1480 O O . LEU A 1 191 ? 11.314 9.222 -4.419 1.00 85.56 191 LEU A O 1
ATOM 1484 N N . PRO A 1 192 ? 11.813 7.879 -6.163 1.00 85.12 192 PRO A N 1
ATOM 1485 C CA . PRO A 1 192 ? 12.747 8.801 -6.810 1.00 85.12 192 PRO A CA 1
ATOM 1486 C C . PRO A 1 192 ? 12.000 9.937 -7.529 1.00 85.12 192 PRO A C 1
ATOM 1488 O O . PRO A 1 192 ? 12.120 10.120 -8.737 1.00 85.12 192 PRO A O 1
ATOM 1491 N N . ILE A 1 193 ? 11.163 10.675 -6.796 1.00 82.69 193 ILE A N 1
ATOM 1492 C CA . ILE A 1 193 ? 10.308 11.731 -7.350 1.00 82.69 193 ILE A CA 1
ATOM 1493 C C . ILE A 1 193 ? 11.149 12.856 -7.964 1.00 82.69 193 ILE A C 1
ATOM 1495 O O . ILE A 1 193 ? 10.842 13.333 -9.047 1.00 82.69 193 ILE A O 1
ATOM 1499 N N . HIS A 1 194 ? 12.268 13.231 -7.342 1.00 82.19 194 HIS A N 1
ATOM 1500 C CA . HIS A 1 194 ? 13.097 14.353 -7.798 1.00 82.19 194 HIS A CA 1
ATOM 1501 C C . HIS A 1 194 ? 13.999 14.049 -9.009 1.00 82.19 194 HIS A C 1
ATOM 1503 O O . HIS A 1 194 ? 14.643 14.965 -9.516 1.00 82.19 194 HIS A O 1
ATOM 1509 N N . ASP A 1 195 ? 14.026 12.808 -9.503 1.00 84.38 195 ASP A N 1
ATOM 1510 C CA . ASP A 1 195 ? 14.925 12.399 -10.594 1.00 84.38 195 ASP A CA 1
ATOM 1511 C C . ASP A 1 195 ? 14.404 12.789 -11.986 1.00 84.38 195 ASP A C 1
ATOM 1513 O O . ASP A 1 195 ? 15.159 12.769 -12.964 1.00 84.38 195 ASP A O 1
ATOM 1517 N N . ALA A 1 196 ? 13.121 13.145 -12.092 1.00 84.69 196 ALA A N 1
ATOM 1518 C CA . ALA A 1 196 ? 12.520 13.556 -13.350 1.00 84.69 196 ALA A CA 1
ATOM 1519 C C . ALA A 1 196 ? 13.171 14.855 -13.846 1.00 84.69 196 ALA A C 1
ATOM 1521 O O . ALA A 1 196 ? 12.972 15.914 -13.269 1.00 84.69 196 ALA A O 1
ATOM 1522 N N . ASN A 1 197 ? 13.932 14.809 -14.933 1.00 85.12 197 ASN A N 1
ATOM 1523 C CA . ASN A 1 197 ? 14.560 15.997 -15.510 1.00 85.12 197 ASN A CA 1
ATOM 1524 C C . ASN A 1 197 ? 14.435 15.929 -17.029 1.00 85.12 197 ASN A C 1
ATOM 1526 O O . ASN A 1 197 ? 14.973 15.022 -17.655 1.00 85.12 197 ASN A O 1
ATOM 1530 N N . PHE A 1 198 ? 13.716 16.887 -17.608 1.00 86.19 198 PHE A N 1
ATOM 1531 C CA . PHE A 1 198 ? 13.374 16.901 -19.031 1.00 86.19 198 PHE A CA 1
ATOM 1532 C C . PHE A 1 198 ? 14.353 17.709 -19.898 1.00 86.19 198 PHE A C 1
ATOM 1534 O O . PHE A 1 198 ? 14.122 17.855 -21.093 1.00 86.19 198 PHE A O 1
ATOM 1541 N N . GLY A 1 199 ? 15.449 18.213 -19.323 1.00 80.75 199 GLY A N 1
ATOM 1542 C CA . GLY A 1 199 ? 16.380 19.154 -19.965 1.00 80.75 199 GLY A CA 1
ATOM 1543 C C . GLY A 1 199 ? 16.323 20.559 -19.360 1.00 80.75 199 GLY A C 1
ATOM 1544 O O . GLY A 1 199 ? 17.218 21.369 -19.581 1.00 80.75 199 GLY A O 1
ATOM 1545 N N . TRP A 1 200 ? 15.312 20.814 -18.535 1.00 73.75 200 TRP A N 1
ATOM 1546 C CA . TRP A 1 200 ? 15.271 21.908 -17.570 1.00 73.75 200 TRP A CA 1
ATOM 1547 C C . TRP A 1 200 ? 15.549 21.297 -16.192 1.00 73.75 200 TRP A C 1
ATOM 1549 O O . TRP A 1 200 ? 15.206 20.132 -15.982 1.00 73.75 200 TRP A O 1
ATOM 1559 N N . GLU A 1 201 ? 16.233 22.023 -15.302 1.00 68.19 201 GLU A N 1
ATOM 1560 C CA . GLU A 1 201 ? 16.631 21.536 -13.969 1.00 68.19 201 GLU A CA 1
ATOM 1561 C C . GLU A 1 201 ? 15.512 20.742 -13.261 1.00 68.19 201 GLU A C 1
ATOM 1563 O O . GLU A 1 201 ? 14.325 20.969 -13.495 1.00 68.19 201 GLU A O 1
ATOM 1568 N N . GLY A 1 202 ? 15.888 19.774 -12.417 1.00 68.88 202 GLY A N 1
ATOM 1569 C CA . GLY A 1 202 ? 14.927 18.879 -11.768 1.00 68.88 202 GLY A CA 1
ATOM 1570 C C . GLY A 1 202 ? 13.860 19.613 -10.927 1.00 68.88 202 GLY A C 1
ATOM 1571 O O . GLY A 1 202 ? 14.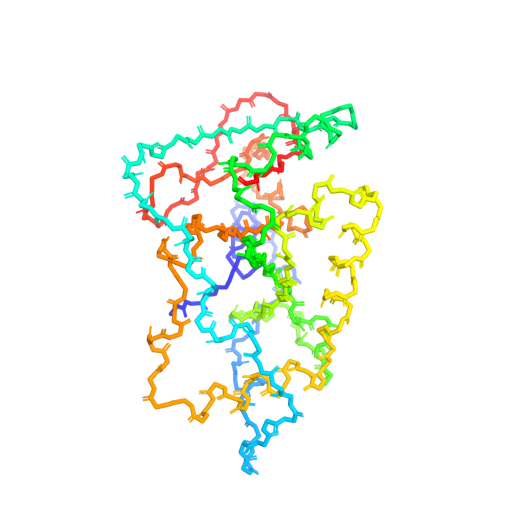068 20.744 -10.486 1.00 68.88 202 GLY A O 1
ATOM 1572 N N . PRO A 1 203 ? 12.712 18.971 -10.667 1.00 68.50 203 PRO A N 1
ATOM 1573 C CA . PRO A 1 203 ? 11.562 19.557 -9.990 1.00 68.50 203 PRO A CA 1
ATOM 1574 C C . PRO A 1 203 ? 11.873 19.916 -8.537 1.00 68.50 203 PRO A C 1
ATOM 1576 O O . PRO A 1 203 ? 12.367 19.100 -7.750 1.00 68.50 203 PRO A O 1
ATOM 1579 N N . CYS A 1 204 ? 11.501 21.136 -8.160 1.00 62.91 204 CYS A N 1
ATOM 1580 C CA . CYS A 1 204 ? 11.682 21.658 -6.810 1.00 62.91 204 CYS A CA 1
ATOM 1581 C C . CYS A 1 204 ? 10.663 21.099 -5.804 1.00 62.91 204 CYS A C 1
ATOM 1583 O O . CYS A 1 204 ? 11.013 20.832 -4.654 1.00 62.91 204 CYS A O 1
ATOM 1585 N N . ILE A 1 205 ? 9.413 20.897 -6.236 1.00 65.31 205 ILE A N 1
ATOM 1586 C CA . ILE A 1 205 ? 8.300 20.436 -5.404 1.00 65.31 205 ILE A CA 1
ATOM 1587 C C . ILE A 1 205 ? 7.587 19.287 -6.109 1.00 65.31 205 ILE A C 1
ATOM 1589 O O . ILE A 1 205 ? 7.208 19.392 -7.275 1.00 65.31 205 ILE A O 1
ATOM 1593 N N . TRP A 1 206 ? 7.344 18.229 -5.341 1.00 70.75 206 TRP A N 1
ATOM 1594 C CA . TRP A 1 206 ? 6.427 17.147 -5.672 1.00 70.75 206 TRP A CA 1
ATOM 1595 C C . TRP A 1 206 ? 5.351 17.047 -4.610 1.00 70.75 206 TRP A C 1
ATOM 1597 O O . TRP A 1 206 ? 5.637 17.119 -3.415 1.00 70.75 206 TRP A O 1
ATOM 1607 N N . GLY A 1 207 ? 4.116 16.829 -5.041 1.00 67.50 207 GLY A N 1
ATOM 1608 C CA . GLY A 1 207 ? 3.006 16.641 -4.127 1.00 67.50 207 GLY A CA 1
ATOM 1609 C C . GLY A 1 207 ? 1.752 16.154 -4.829 1.00 67.50 207 GLY A C 1
ATOM 1610 O O . GLY A 1 207 ? 1.702 15.994 -6.050 1.00 67.50 207 GLY A O 1
ATOM 1611 N N . TRP A 1 208 ? 0.725 15.916 -4.024 1.00 57.88 208 TRP A N 1
ATOM 1612 C CA . TRP A 1 208 ? -0.611 15.631 -4.521 1.00 57.88 208 TRP A CA 1
ATOM 1613 C C . TRP A 1 208 ? -1.216 16.884 -5.162 1.00 57.88 208 TRP A C 1
ATOM 1615 O O . TRP A 1 208 ? -1.182 17.959 -4.563 1.00 57.88 208 TRP A O 1
ATOM 1625 N N . GLY A 1 209 ? -1.829 16.744 -6.339 1.00 59.91 209 GLY A N 1
ATOM 1626 C CA . GLY A 1 209 ? -2.756 17.754 -6.846 1.00 59.91 209 GLY A CA 1
ATOM 1627 C C . GLY A 1 209 ? -3.974 17.840 -5.923 1.00 59.91 209 GLY A C 1
ATOM 1628 O O . GLY A 1 209 ? -4.639 16.831 -5.676 1.00 59.91 209 GLY A O 1
ATOM 1629 N N . VAL A 1 210 ? -4.246 19.018 -5.356 1.00 50.34 210 VAL A N 1
ATOM 1630 C CA . VAL A 1 210 ? -5.383 19.208 -4.444 1.00 50.34 210 VAL A CA 1
ATOM 1631 C C . VAL A 1 210 ? -6.676 19.247 -5.263 1.00 50.34 210 VAL A C 1
ATOM 1633 O O . VAL A 1 210 ? -6.861 20.137 -6.085 1.00 50.34 210 VAL A O 1
ATOM 1636 N N . GLY A 1 211 ? -7.571 18.286 -5.022 1.00 41.31 211 GLY A N 1
ATOM 1637 C CA . GLY A 1 211 ? -8.818 18.102 -5.775 1.00 41.31 211 GLY A CA 1
ATOM 1638 C C . GLY A 1 211 ? -8.793 16.777 -6.529 1.00 41.31 211 GLY A C 1
ATOM 1639 O O . GLY A 1 211 ? -8.145 16.629 -7.558 1.00 41.31 211 GLY A O 1
ATOM 1640 N N . CYS A 1 212 ? -9.452 15.762 -5.980 1.00 33.16 212 CYS A N 1
ATOM 1641 C CA . CYS A 1 212 ? -9.371 14.398 -6.485 1.00 33.16 212 CYS A CA 1
ATOM 1642 C C . CYS A 1 212 ? -9.969 14.271 -7.901 1.00 33.16 212 CYS A C 1
ATOM 1644 O O . CYS A 1 212 ? -11.175 14.113 -8.035 1.00 33.16 212 CYS A O 1
ATOM 1646 N N . SER A 1 213 ? -9.122 14.266 -8.934 1.00 28.84 213 SER A N 1
ATOM 1647 C CA . SER A 1 213 ? -9.220 13.349 -10.078 1.00 28.84 213 SER A CA 1
ATOM 1648 C C . SER A 1 213 ? -7.994 13.482 -10.993 1.00 28.84 213 SER A C 1
ATOM 1650 O O . SER A 1 213 ? -7.935 14.374 -11.826 1.00 28.84 213 SER A O 1
ATOM 1652 N N . ARG A 1 214 ? -7.071 12.515 -10.897 1.00 28.50 214 ARG A N 1
ATOM 1653 C CA . ARG A 1 214 ? -6.158 12.067 -11.974 1.00 28.50 214 ARG A CA 1
ATOM 1654 C C . ARG A 1 214 ? -4.836 12.789 -12.281 1.00 28.50 214 ARG A C 1
ATOM 1656 O O . ARG A 1 214 ? -4.143 12.268 -13.150 1.00 28.50 214 ARG A O 1
ATOM 1663 N N . GLU A 1 215 ? -4.392 13.835 -11.587 1.00 27.45 215 GLU A N 1
ATOM 1664 C CA . GLU A 1 215 ? -3.164 14.535 -12.026 1.00 27.45 215 GLU A CA 1
ATOM 1665 C C . GLU A 1 215 ? -2.102 14.729 -10.927 1.00 27.45 215 GLU A C 1
ATOM 1667 O O . GLU A 1 215 ? -2.389 15.130 -9.799 1.00 27.45 215 GLU A O 1
ATOM 1672 N N . MET A 1 216 ? -0.855 14.390 -11.284 1.00 36.28 216 MET A N 1
ATOM 1673 C CA . MET A 1 216 ? 0.376 14.790 -10.594 1.00 36.28 216 MET A CA 1
ATOM 1674 C C . MET A 1 216 ? 0.827 16.127 -11.193 1.00 36.28 216 MET A C 1
ATOM 1676 O O . MET A 1 216 ? 0.932 16.229 -12.413 1.00 36.28 216 MET A O 1
ATOM 1680 N N . TYR A 1 217 ? 1.134 17.118 -10.354 1.00 35.34 217 TYR A N 1
ATOM 1681 C CA . TYR A 1 217 ? 1.685 18.402 -10.797 1.00 35.34 217 TYR A CA 1
ATOM 1682 C C . TYR A 1 217 ? 3.127 18.552 -10.306 1.00 35.34 217 TYR A C 1
ATOM 1684 O O . TYR A 1 217 ? 3.417 18.292 -9.138 1.00 35.34 217 TYR A O 1
ATOM 1692 N N . ALA A 1 218 ? 4.013 19.002 -11.194 1.00 37.62 218 ALA A N 1
ATOM 1693 C CA . ALA A 1 218 ? 5.332 19.519 -10.849 1.00 37.62 218 ALA A CA 1
ATOM 1694 C C . ALA A 1 218 ? 5.290 21.047 -10.990 1.00 37.62 218 ALA A C 1
ATOM 1696 O O . ALA A 1 218 ? 4.843 21.560 -12.017 1.00 37.62 218 ALA A O 1
ATOM 1697 N N . TYR A 1 219 ? 5.716 21.773 -9.956 1.00 30.95 219 TYR A N 1
ATOM 1698 C CA . TYR A 1 219 ? 5.842 23.234 -9.992 1.00 30.95 219 TYR A CA 1
ATOM 1699 C C . TYR A 1 219 ? 7.302 23.633 -10.240 1.00 30.95 219 TYR A C 1
ATOM 1701 O O . TYR A 1 219 ? 8.208 22.897 -9.864 1.00 30.95 219 TYR A O 1
ATOM 1709 N N . ASN A 1 220 ? 7.520 24.808 -10.840 1.00 31.34 220 ASN A N 1
ATOM 1710 C CA . ASN A 1 220 ? 8.834 25.444 -10.980 1.00 31.34 220 ASN A CA 1
ATOM 1711 C C . ASN A 1 220 ? 8.959 26.590 -9.961 1.00 31.34 220 ASN A C 1
ATOM 1713 O O . ASN A 1 220 ? 8.183 27.543 -10.007 1.00 31.34 220 ASN A O 1
ATOM 1717 N N . GLY A 1 221 ? 9.929 26.511 -9.046 1.00 31.55 221 GLY A N 1
ATOM 1718 C CA . GLY A 1 221 ? 10.224 27.548 -8.045 1.00 31.55 221 GLY A CA 1
ATOM 1719 C C . GLY A 1 221 ? 11.258 27.087 -7.008 1.00 31.55 221 GLY A C 1
ATOM 1720 O O . GLY A 1 221 ? 11.121 26.022 -6.434 1.00 31.55 221 GLY A O 1
ATOM 1721 N N . ALA A 1 222 ? 12.321 27.855 -6.783 1.00 30.44 222 ALA A N 1
ATOM 1722 C CA . ALA A 1 222 ? 13.562 27.395 -6.151 1.00 30.44 222 ALA A CA 1
ATOM 1723 C C . ALA A 1 222 ? 13.452 26.636 -4.796 1.00 30.44 222 ALA A C 1
ATOM 1725 O O . ALA A 1 222 ? 12.752 27.056 -3.877 1.00 30.44 222 ALA A O 1
ATOM 1726 N N . GLN A 1 223 ? 14.324 25.618 -4.681 1.00 31.73 223 GLN A N 1
ATOM 1727 C CA . GLN A 1 223 ? 14.776 24.805 -3.528 1.00 31.73 223 GLN A CA 1
ATOM 1728 C C . GLN A 1 223 ? 14.150 23.406 -3.312 1.00 31.73 223 GLN A C 1
ATOM 1730 O O . GLN A 1 223 ? 12.936 23.287 -3.168 1.00 31.73 223 GLN A O 1
ATOM 1735 N N . PRO A 1 224 ? 14.983 22.344 -3.183 1.00 32.97 224 PRO A N 1
ATOM 1736 C CA . PRO A 1 224 ? 14.528 20.989 -2.879 1.00 32.97 224 PRO A CA 1
ATOM 1737 C C . PRO A 1 224 ? 14.213 20.846 -1.385 1.00 32.97 224 PRO A C 1
ATOM 1739 O O . PRO A 1 224 ? 15.068 21.112 -0.538 1.00 32.97 224 PRO A O 1
ATOM 1742 N N . ARG A 1 225 ? 12.999 20.404 -1.033 1.00 41.78 225 ARG A N 1
ATOM 1743 C CA . ARG A 1 225 ? 12.655 20.031 0.351 1.00 41.78 225 ARG A CA 1
ATOM 1744 C C . ARG A 1 225 ? 11.760 18.796 0.395 1.00 41.78 225 ARG A C 1
ATOM 1746 O O . ARG A 1 225 ? 10.725 18.734 -0.265 1.00 41.78 225 ARG A O 1
ATOM 1753 N N . THR A 1 226 ? 12.150 17.836 1.231 1.00 33.16 226 THR A N 1
ATOM 1754 C CA . THR A 1 226 ? 11.370 16.639 1.563 1.00 33.16 226 THR A CA 1
ATOM 1755 C C . THR A 1 226 ? 9.989 17.044 2.072 1.00 33.16 226 THR A C 1
ATOM 1757 O O . THR A 1 226 ? 9.870 17.689 3.114 1.00 33.16 226 THR A O 1
ATOM 1760 N N . THR A 1 227 ? 8.945 16.660 1.341 1.00 33.84 227 THR A N 1
ATOM 1761 C CA . THR A 1 227 ? 7.552 16.930 1.711 1.00 33.84 227 THR A CA 1
ATOM 1762 C C . THR A 1 227 ? 6.920 15.638 2.219 1.00 33.84 227 THR A C 1
ATOM 1764 O O . THR A 1 227 ? 6.827 14.652 1.492 1.00 33.84 227 THR A O 1
ATOM 1767 N N . ILE A 1 228 ? 6.513 15.627 3.490 1.00 31.27 228 ILE A N 1
ATOM 1768 C CA . ILE A 1 228 ? 5.681 14.566 4.062 1.00 31.27 228 ILE A CA 1
ATOM 1769 C C . ILE A 1 228 ? 4.236 15.054 3.945 1.00 31.27 228 ILE A C 1
ATOM 1771 O O . ILE A 1 228 ? 3.824 15.947 4.681 1.00 31.27 228 ILE A O 1
ATOM 1775 N N . CYS A 1 229 ? 3.475 14.502 3.002 1.00 32.88 229 CYS A N 1
ATOM 1776 C CA . CYS A 1 229 ? 2.031 14.716 2.949 1.00 32.88 229 CYS A CA 1
ATOM 1777 C C . CYS A 1 229 ? 1.362 13.736 3.924 1.00 32.88 229 CYS A C 1
ATOM 1779 O O . CYS A 1 229 ? 1.425 12.526 3.704 1.00 32.88 229 CYS A O 1
ATOM 1781 N N . LEU A 1 230 ? 0.786 14.267 5.006 1.00 32.94 230 LEU A N 1
ATOM 1782 C CA . LEU A 1 230 ? -0.087 13.538 5.934 1.00 32.94 230 LEU A CA 1
ATOM 1783 C C . LEU A 1 230 ? -1.529 13.519 5.422 1.00 32.94 230 LEU A C 1
ATOM 1785 O O . LEU A 1 230 ? -1.948 14.539 4.830 1.00 32.94 230 LEU A O 1
#

Secondary structure (DSSP, 8-state):
----HHHHHHHHHHHHHHTTT---SS--B---GGGPPPSS----S--GGGSPPPPPSS----PPPP-------HHHHHHHHHHHTTT--TT-EEEEEEEEE-TTTSSSPPPTTB-S--EEEEEEEEEHHHHHHS-HHHHHHHHHHHHHT--HHHHHHHHHHHHT-S-GGGG---TTTSSTT-EE----TTS-GGG--SSS---SEEEEPSSSSS-EEEE--S--------

Foldseek 3Di:
DWADPQLVLLVLLCLLCVLVVHHNPWDADEDPCVLAADVLQDQPDDPCLLDAFFDADDDDDDDDDDFDFDDDDPVVLVVCLQVLLVPGDQQRKEKEKEWAACQVQAVVHHDTNHTHYRTDIQMDIDGSNCSSPPDPVVVVVRVVVSNVVCHRSNSSSVNSVCVPDPDNPSSDDDPVRDPPPYHYFYDCQPHPNQSRHNPHHTAQDWDDDPDDDDDTDTDDDDHHDDTRGD

Radius of gyration: 19.74 Å; chains: 1; bounding box: 43×51×52 Å

InterPro domains:
  IPR023213 Chloramphenicol acetyltransferase-like domain superfamily [G3DSA:3.30.559.10] (1-51)
  IPR023213 Chloramphenicol acetyltransferase-like domain superfamily [G3DSA:3.30.559.10] (52-219)
  IPR050317 Plant and Fungal Acyltransferase [PTHR31642] (1-205)

Organism: Vitis vinifera (NCBI:txid29760)

Sequence (230 aa):
MVADGSGCIHFINSWSGITRGIPIAISPFFDRTILRARDPPAPRFSHVEYLPPPPLHGPSTPKPTSTLILHLTPEHLNALKAKSARGLSHDQPTKLYIPTDGRLRLRPTLPPGYFGNALFTSTLTANSGDLQSEAFSDTVQRIRNAIAGMEDEYLRSAVDYLEMQPNLTALVRGAHTFRSPNLVVGSWTRLPIHDANFGWEGPCIWGWGVGCSREMYAYNGAQPRTTICL